Protein AF-A0A6H5J9Y7-F1 (afdb_monomer)

Sequence (313 aa):
MERVHGRHGRSPTNTGSGPFVTGRTAEGCGKRWAAEHEGEEPVPPMPYWKWEPSACRLEEVDEAKFCRVMKGRKGLLFAGDSLTGEMIDTLRAVLRATRVKHVKLKMDTYTACDGELTLSWYRNDYLDTRLDGFDTPRCEEPDISISQCMTYDATLSQYDTLLVNAGAHRQLGGVEAYGSMIKTAAESLTASMRRLHGDSAILVVRNTVPGHGESFDRMFTGPVNLDTALDLVEKGPPEFEWTTIRDKNTLLEEAFDATHGRTLLDAYSPTILRADSHASATDGLHYCLPGPIDHWVVLLYNILLEKVNSDNK

Foldseek 3Di:
DDAPPPQAWDFWDWPLDFPQDQPPQQVLQQVQQQVQQPPDVVRRRQTATDIAHPPDGFDADDLVVLLVLCAPFLEEEEEAAVLSVVLVSRLCSSQVWAWDDDPPDLKTWTAGNVRRYIYIYQQAQLLAADPPPPPDCQQVDVPRDPSNHDHCLVPLLRGLHYEYEYAQAAHVVGLVNSLVRLLVSLQVVLVSSCVRRNLSHAAEYEQAAYFFQQLLPGADSFFADPVNLLVRRVNHDVNRVRNCSVSSSVSNVVSNVVSDRYRYQYLHNNCSRGSRAASHSVGRRHGRVVHSSSVSSSSVSRSSVVSSVVVVD

Solvent-accessible surface area (backbone atoms only — not comparable to full-atom values): 17354 Å² total; per-residue (Å²): 131,84,78,88,60,64,82,49,55,49,81,60,46,76,65,67,61,60,94,47,76,27,87,82,29,35,65,56,33,52,52,52,50,51,62,78,39,66,90,48,89,76,62,76,76,71,72,29,62,47,78,44,54,67,89,54,85,81,63,76,85,47,52,71,59,51,41,62,63,49,58,92,46,60,21,41,36,36,39,10,32,72,69,51,50,53,41,48,52,47,44,32,49,58,44,69,34,45,77,54,89,60,94,86,52,98,50,54,37,30,33,22,62,96,65,66,36,40,39,36,39,34,40,8,34,69,41,63,68,76,82,68,75,95,77,63,82,80,64,66,49,98,85,48,56,75,68,41,65,43,72,54,74,93,51,45,80,58,30,36,28,39,37,37,30,51,50,73,56,61,49,84,74,41,67,65,43,46,40,57,48,40,36,52,25,28,50,50,51,51,50,48,41,42,73,66,39,46,90,66,37,42,39,35,39,38,49,45,50,55,37,29,42,64,41,38,86,52,73,44,88,50,70,50,54,67,69,60,31,51,54,27,23,68,53,28,66,72,83,38,47,42,74,48,27,66,60,46,36,50,41,47,53,52,29,36,56,76,61,54,78,62,42,81,43,70,43,25,70,69,45,46,24,42,56,30,38,46,36,41,64,89,36,42,69,51,57,19,31,48,39,66,55,55,54,50,47,34,50,51,50,48,51,50,53,53,53,52,57,56,76,75,109

Structure (mmCIF, N/CA/C/O backbone):
data_AF-A0A6H5J9Y7-F1
#
_entry.id   AF-A0A6H5J9Y7-F1
#
loop_
_atom_site.group_PDB
_atom_site.id
_atom_site.type_symbol
_atom_site.label_atom_id
_atom_site.label_alt_id
_atom_site.label_comp_id
_atom_site.label_asym_id
_atom_site.label_entity_id
_atom_site.label_seq_id
_atom_site.pdbx_PDB_ins_code
_atom_site.Cartn_x
_atom_site.Cartn_y
_atom_site.Cartn_z
_atom_site.occupancy
_atom_site.B_iso_or_equiv
_atom_site.auth_seq_id
_atom_site.auth_comp_id
_atom_site.auth_asym_id
_atom_site.auth_atom_id
_atom_site.pdbx_PDB_model_num
ATOM 1 N N . MET A 1 1 ? 0.261 -19.268 16.857 1.00 28.25 1 MET A N 1
ATOM 2 C CA . MET A 1 1 ? -0.061 -18.833 15.486 1.00 28.25 1 MET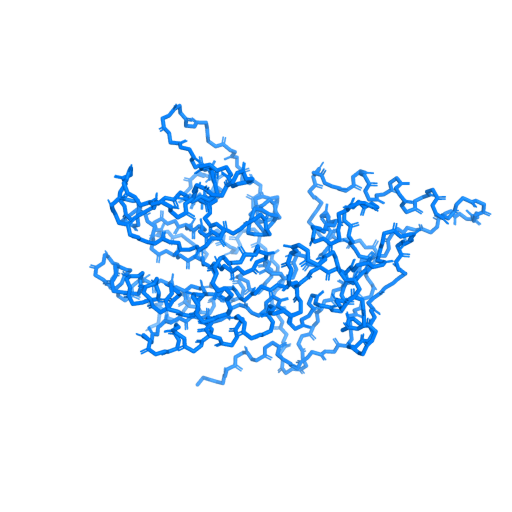 A CA 1
ATOM 3 C C . MET A 1 1 ? 1.247 -18.421 14.846 1.00 28.25 1 MET A C 1
ATOM 5 O O . MET A 1 1 ? 1.852 -17.452 15.291 1.00 28.25 1 MET A O 1
ATOM 9 N N . GLU A 1 2 ? 1.764 -19.261 13.952 1.00 24.62 2 GLU A N 1
ATOM 10 C CA . GLU A 1 2 ? 2.985 -18.976 13.199 1.00 24.62 2 GLU A CA 1
ATOM 11 C C . GLU A 1 2 ? 2.780 -17.718 12.359 1.00 24.62 2 GLU A C 1
ATOM 13 O O . GLU A 1 2 ? 1.726 -17.509 11.766 1.00 24.62 2 GLU A O 1
ATOM 18 N N . ARG A 1 3 ? 3.792 -16.853 12.370 1.00 30.30 3 ARG A N 1
ATOM 19 C CA . ARG A 1 3 ? 3.828 -15.613 11.603 1.00 30.30 3 ARG A CA 1
ATOM 20 C C . ARG A 1 3 ? 3.652 -15.977 10.127 1.00 30.30 3 ARG A C 1
ATOM 22 O O . ARG A 1 3 ? 4.440 -16.767 9.612 1.00 30.30 3 ARG A O 1
ATOM 29 N N . VAL A 1 4 ? 2.673 -15.393 9.435 1.00 34.88 4 VAL A N 1
ATOM 30 C CA . VAL A 1 4 ? 2.637 -15.424 7.966 1.00 34.88 4 VAL A CA 1
ATOM 31 C C . VAL A 1 4 ? 3.821 -14.581 7.482 1.00 34.88 4 VAL A C 1
ATOM 33 O O . VAL A 1 4 ? 3.738 -13.369 7.314 1.00 34.88 4 VAL A O 1
ATOM 36 N N . HIS A 1 5 ? 4.991 -15.205 7.389 1.00 37.56 5 HIS A N 1
ATOM 37 C CA . HIS A 1 5 ? 6.212 -14.585 6.902 1.00 37.56 5 HIS A CA 1
ATOM 38 C C . HIS A 1 5 ? 6.193 -14.579 5.373 1.00 37.56 5 HIS A C 1
ATOM 40 O O . HIS A 1 5 ? 6.572 -15.559 4.738 1.00 37.56 5 HIS A O 1
ATOM 46 N N . GLY A 1 6 ? 5.819 -13.438 4.785 1.00 37.97 6 GLY A N 1
ATOM 47 C CA . GLY A 1 6 ? 5.965 -13.154 3.349 1.00 37.97 6 GLY A CA 1
ATOM 48 C C . GLY A 1 6 ? 7.416 -13.148 2.838 1.00 37.97 6 GLY A C 1
ATOM 49 O O . GLY A 1 6 ? 7.650 -13.031 1.641 1.00 37.97 6 GLY A O 1
ATOM 50 N N . ARG A 1 7 ? 8.406 -13.342 3.721 1.00 46.59 7 ARG A N 1
ATOM 51 C CA . ARG A 1 7 ? 9.838 -13.335 3.377 1.00 46.59 7 ARG A CA 1
ATOM 52 C C . ARG A 1 7 ? 10.321 -14.606 2.666 1.00 46.59 7 ARG A C 1
ATOM 54 O O . ARG A 1 7 ? 11.400 -14.593 2.083 1.00 46.59 7 ARG A O 1
ATOM 61 N N . HIS A 1 8 ? 9.550 -15.695 2.693 1.00 48.44 8 HIS A N 1
ATOM 62 C CA . HIS A 1 8 ? 9.891 -16.947 2.008 1.00 48.44 8 HIS A CA 1
ATOM 63 C C . HIS A 1 8 ? 8.794 -17.319 0.999 1.00 48.44 8 HIS A C 1
ATOM 65 O O . HIS A 1 8 ? 7.782 -17.927 1.342 1.00 48.44 8 HIS A O 1
ATOM 71 N N . GLY A 1 9 ? 8.999 -16.938 -0.262 1.00 51.16 9 GLY A N 1
ATOM 72 C CA . GLY A 1 9 ? 8.136 -17.291 -1.392 1.00 51.16 9 GLY A CA 1
ATOM 73 C C . GLY A 1 9 ? 8.879 -18.109 -2.443 1.00 51.16 9 GLY A C 1
ATOM 74 O O . GLY A 1 9 ? 10.111 -18.145 -2.460 1.00 51.16 9 GLY A O 1
ATOM 75 N N . ARG A 1 10 ? 8.132 -18.787 -3.314 1.00 52.94 10 ARG A N 1
ATOM 76 C CA . ARG A 1 10 ? 8.687 -19.347 -4.555 1.00 52.94 10 ARG A CA 1
ATOM 77 C C . ARG A 1 10 ? 8.836 -18.230 -5.591 1.00 52.94 10 ARG A C 1
ATOM 79 O O . ARG A 1 10 ? 8.171 -17.199 -5.490 1.00 52.94 10 ARG A O 1
ATOM 86 N N . SER A 1 11 ? 9.699 -18.438 -6.587 1.00 50.72 11 SER A N 1
ATOM 87 C CA . SER A 1 11 ? 9.766 -17.555 -7.755 1.00 50.72 11 SER A CA 1
ATOM 88 C C . SER A 1 11 ? 8.368 -17.394 -8.365 1.00 50.72 11 SER A C 1
ATOM 90 O O . SER A 1 11 ? 7.629 -18.384 -8.407 1.00 50.72 11 SER A O 1
ATOM 92 N N . PRO A 1 12 ? 7.985 -16.187 -8.817 1.00 58.91 12 PRO A N 1
ATOM 93 C CA . PRO A 1 12 ? 6.653 -15.970 -9.361 1.00 58.91 12 PRO A CA 1
ATOM 94 C C . PRO A 1 12 ? 6.352 -16.906 -10.539 1.00 58.91 12 PRO A C 1
ATOM 96 O O . PRO A 1 12 ? 7.263 -17.302 -11.266 1.00 58.91 12 PRO A O 1
ATOM 99 N N . THR A 1 13 ? 5.081 -17.242 -10.757 1.00 56.12 13 THR A N 1
ATOM 100 C CA . THR A 1 13 ? 4.630 -18.072 -11.889 1.00 56.12 13 THR A CA 1
ATOM 101 C C . THR A 1 13 ? 3.896 -17.222 -12.926 1.00 56.12 13 THR A C 1
ATOM 103 O O . THR A 1 13 ? 3.038 -16.411 -12.573 1.00 56.12 13 THR A O 1
ATOM 106 N N . ASN A 1 14 ? 4.241 -17.377 -14.210 1.00 61.72 14 ASN A N 1
ATOM 107 C CA . ASN A 1 14 ? 3.551 -16.686 -15.300 1.00 61.72 14 ASN A CA 1
ATOM 108 C C . ASN A 1 14 ? 2.223 -17.396 -15.585 1.00 61.72 14 ASN A C 1
ATOM 110 O O . ASN A 1 14 ? 2.213 -18.587 -15.894 1.00 61.72 14 ASN A O 1
ATOM 114 N N . THR A 1 15 ? 1.112 -16.673 -15.474 1.00 59.03 15 THR A N 1
ATOM 115 C CA . THR A 1 15 ? -0.242 -17.225 -15.657 1.00 59.03 15 THR A CA 1
ATOM 116 C C . THR A 1 15 ? -0.971 -16.655 -16.879 1.00 59.03 15 THR A C 1
ATOM 118 O O . THR A 1 15 ? -2.104 -17.042 -17.142 1.00 59.03 15 THR A O 1
ATOM 121 N N . GLY A 1 16 ? -0.329 -15.780 -17.665 1.00 51.00 16 GLY A N 1
ATOM 122 C CA . GLY A 1 16 ? -0.827 -15.292 -18.962 1.00 51.00 16 GLY A CA 1
ATOM 123 C C . GLY A 1 16 ? -1.987 -14.284 -18.920 1.00 51.00 16 GLY A C 1
ATOM 124 O O . GLY A 1 16 ? -2.178 -13.555 -19.888 1.00 51.00 16 GLY A O 1
ATOM 125 N N . SER A 1 17 ? -2.737 -14.190 -17.817 1.00 56.62 17 SER A N 1
ATOM 126 C CA . SER A 1 17 ? -3.770 -13.165 -17.611 1.00 56.62 17 SER A CA 1
ATOM 127 C C . SER A 1 17 ? -3.957 -12.851 -16.126 1.00 56.62 17 SER A C 1
ATOM 129 O O . SER A 1 17 ? -4.202 -13.760 -15.333 1.00 56.62 17 SER A O 1
ATOM 131 N N . GLY A 1 18 ? -3.877 -11.570 -15.754 1.00 58.34 18 GLY A N 1
ATOM 132 C CA . GLY A 1 18 ? -4.165 -11.113 -14.394 1.00 58.34 18 GLY A CA 1
ATOM 133 C C . GLY A 1 18 ? -5.670 -11.128 -14.088 1.00 58.34 18 GLY A C 1
ATOM 134 O O . GLY A 1 18 ? -6.460 -10.739 -14.950 1.00 58.34 18 GLY A O 1
ATOM 135 N N . PRO A 1 19 ? -6.097 -11.561 -12.887 1.00 58.41 19 PRO A N 1
ATOM 136 C CA . PRO A 1 19 ? -7.516 -11.708 -12.551 1.00 58.41 19 PRO A CA 1
ATOM 137 C C . PRO A 1 19 ? -8.245 -10.367 -12.360 1.00 58.41 19 PRO A C 1
ATOM 139 O O . PRO A 1 19 ? -9.476 -10.337 -12.385 1.00 58.41 19 PRO A O 1
ATOM 142 N N . PHE A 1 20 ? -7.517 -9.257 -12.183 1.00 62.00 20 PHE A N 1
ATOM 143 C CA . PHE A 1 20 ? -8.082 -7.968 -11.776 1.00 62.00 20 PHE A CA 1
ATOM 144 C C . PHE A 1 20 ? -7.770 -6.867 -12.794 1.00 62.00 20 PHE A C 1
ATOM 146 O O . PHE A 1 20 ? -6.924 -6.002 -12.581 1.00 62.00 20 PHE A O 1
ATOM 153 N N . VAL A 1 21 ? -8.460 -6.883 -13.936 1.00 57.94 21 VAL A N 1
ATOM 154 C CA . VAL A 1 21 ? -8.282 -5.837 -14.953 1.00 57.94 21 VAL A CA 1
ATOM 155 C C . VAL A 1 21 ? -8.792 -4.500 -14.414 1.00 57.94 21 VAL A C 1
ATOM 157 O O . VAL A 1 21 ? -9.999 -4.272 -14.321 1.00 57.94 21 VAL A O 1
ATOM 160 N N . THR A 1 22 ? -7.876 -3.590 -14.081 1.00 57.09 22 THR A N 1
ATOM 161 C CA . THR A 1 22 ? -8.214 -2.188 -13.816 1.00 57.09 22 THR A CA 1
ATOM 162 C C . THR A 1 22 ? -7.978 -1.366 -15.086 1.00 57.09 22 THR A C 1
ATOM 164 O O . THR A 1 22 ? -6.975 -1.534 -15.770 1.00 57.09 22 THR A O 1
ATOM 167 N N . GLY A 1 23 ? -8.882 -0.445 -15.423 1.00 55.75 23 GLY A N 1
ATOM 168 C CA . GLY A 1 23 ? -8.745 0.376 -16.635 1.00 55.75 23 GLY A CA 1
ATOM 169 C C . GLY A 1 23 ? -7.717 1.514 -16.548 1.00 55.75 23 GLY A C 1
ATOM 170 O O . GLY A 1 23 ? -7.648 2.308 -17.478 1.00 55.75 23 GLY A O 1
ATOM 171 N N . ARG A 1 24 ? -6.968 1.667 -15.441 1.00 67.75 24 ARG A N 1
ATOM 172 C CA . ARG A 1 24 ? -6.132 2.863 -15.218 1.00 67.75 24 ARG A CA 1
ATOM 173 C C . ARG A 1 24 ? -4.813 2.817 -15.990 1.00 67.75 24 ARG A C 1
ATOM 175 O O . ARG A 1 24 ? -4.508 3.768 -16.698 1.00 67.75 24 ARG A O 1
ATOM 182 N N . THR A 1 25 ? -4.038 1.744 -15.833 1.00 76.19 25 THR A N 1
ATOM 183 C CA . THR A 1 25 ? -2.713 1.600 -16.467 1.00 76.19 25 THR A CA 1
ATOM 184 C C . THR A 1 25 ? -2.656 0.452 -17.476 1.00 76.19 25 THR A C 1
ATOM 186 O O . THR A 1 25 ? -1.755 0.445 -18.309 1.00 76.19 25 THR A O 1
ATOM 189 N N . ALA A 1 26 ? -3.642 -0.459 -17.491 1.00 79.00 26 ALA A N 1
ATOM 190 C CA . ALA A 1 26 ? -3.674 -1.625 -18.383 1.00 79.00 26 ALA A CA 1
ATOM 191 C C . ALA A 1 26 ? -3.468 -1.281 -19.868 1.00 79.00 26 ALA A C 1
ATOM 193 O O . ALA A 1 26 ? -2.660 -1.916 -20.540 1.00 79.00 26 ALA A O 1
ATOM 194 N N . GLU A 1 27 ? -4.170 -0.266 -20.384 1.00 81.38 27 GLU A N 1
ATOM 195 C CA . GLU A 1 27 ? -4.053 0.126 -21.794 1.00 81.38 27 GLU A CA 1
ATOM 196 C C . GLU A 1 27 ? -2.658 0.681 -22.114 1.00 81.38 27 GLU A C 1
ATOM 198 O O . GLU A 1 27 ? -2.070 0.323 -23.134 1.00 81.38 27 GLU A O 1
ATOM 203 N N . GLY A 1 28 ? -2.113 1.528 -21.236 1.00 86.12 28 GLY A N 1
ATOM 204 C CA . GLY A 1 28 ? -0.777 2.104 -21.398 1.00 86.12 28 GLY A CA 1
ATOM 205 C C . GLY A 1 28 ? 0.313 1.033 -21.377 1.00 86.12 28 GLY A C 1
ATOM 206 O O . GLY A 1 28 ? 1.152 0.993 -22.275 1.00 86.12 28 GLY A O 1
ATOM 207 N N . CYS A 1 29 ? 0.242 0.115 -20.413 1.00 88.38 29 CYS A N 1
ATOM 208 C CA . CYS A 1 29 ? 1.178 -0.999 -20.298 1.00 88.38 29 CYS A CA 1
ATOM 209 C C . CYS A 1 29 ? 1.094 -1.959 -21.486 1.00 88.38 29 CYS A C 1
ATOM 211 O O . CYS A 1 29 ? 2.122 -2.329 -22.043 1.00 88.38 29 CYS A O 1
ATOM 213 N N . GLY A 1 30 ? -0.118 -2.304 -21.934 1.00 86.81 30 GLY A N 1
ATOM 214 C CA . GLY A 1 30 ? -0.305 -3.149 -23.113 1.00 86.81 30 GLY A CA 1
ATOM 215 C C . GLY A 1 30 ? 0.257 -2.516 -24.389 1.00 86.81 30 GLY A C 1
ATOM 216 O O . GLY A 1 30 ? 0.897 -3.202 -25.181 1.00 86.81 30 GLY A O 1
ATOM 217 N N . LYS A 1 31 ? 0.078 -1.199 -24.572 1.00 87.69 31 LYS A N 1
ATOM 218 C CA . LYS A 1 31 ? 0.659 -0.461 -25.706 1.00 87.69 31 LYS A CA 1
ATOM 219 C C . LYS A 1 31 ? 2.183 -0.426 -25.656 1.00 87.69 31 LYS A C 1
ATOM 221 O O . LYS A 1 31 ? 2.808 -0.653 -26.687 1.00 87.69 31 LYS A O 1
ATOM 226 N N . ARG A 1 32 ? 2.769 -0.160 -24.482 1.00 87.94 32 ARG A N 1
ATOM 227 C CA . ARG A 1 32 ? 4.227 -0.190 -24.292 1.00 87.94 32 ARG A CA 1
ATOM 228 C C . ARG A 1 32 ? 4.784 -1.572 -24.631 1.00 87.94 32 ARG A C 1
ATOM 230 O O . ARG A 1 32 ? 5.673 -1.669 -25.467 1.00 87.94 32 ARG A O 1
ATOM 237 N N . TRP A 1 33 ? 4.199 -2.625 -24.062 1.00 89.31 33 TRP A N 1
ATOM 238 C CA . TRP A 1 33 ? 4.611 -4.003 -24.317 1.00 89.31 33 TRP A CA 1
ATOM 239 C C . TRP A 1 33 ? 4.557 -4.365 -25.806 1.00 89.31 33 TRP A C 1
ATOM 241 O O . TRP A 1 33 ? 5.517 -4.908 -26.346 1.00 89.31 33 TRP A O 1
ATOM 251 N N . ALA A 1 34 ? 3.452 -4.032 -26.482 1.00 88.75 34 ALA A N 1
ATOM 252 C CA . ALA A 1 34 ? 3.285 -4.313 -27.905 1.00 88.75 34 ALA A CA 1
ATOM 253 C C . ALA A 1 34 ? 4.300 -3.562 -28.781 1.00 88.75 34 ALA A C 1
ATOM 255 O O . ALA A 1 34 ? 4.788 -4.128 -29.752 1.00 88.75 34 ALA A O 1
ATOM 256 N N . ALA A 1 35 ? 4.633 -2.314 -28.432 1.00 89.56 35 ALA A N 1
ATOM 257 C CA . ALA A 1 35 ? 5.646 -1.537 -29.142 1.00 89.56 35 ALA A CA 1
ATOM 258 C C . ALA A 1 35 ? 7.054 -2.133 -28.977 1.00 89.56 35 ALA A C 1
ATOM 260 O O . ALA A 1 35 ? 7.827 -2.159 -29.928 1.00 89.56 35 ALA A O 1
ATOM 261 N N . GLU A 1 36 ? 7.384 -2.651 -27.793 1.00 88.69 36 GLU A N 1
ATOM 262 C CA . GLU A 1 36 ? 8.685 -3.281 -27.531 1.00 88.69 36 GLU A CA 1
ATOM 263 C C . GLU A 1 36 ? 8.867 -4.640 -28.239 1.00 88.69 36 GLU A C 1
ATOM 265 O O . GLU A 1 36 ? 10.001 -5.076 -28.420 1.00 88.69 36 GLU A O 1
ATOM 270 N N . HIS A 1 37 ? 7.776 -5.280 -28.676 1.00 88.12 37 HIS A N 1
ATOM 271 C CA . HIS A 1 37 ? 7.775 -6.562 -29.402 1.00 88.12 37 HIS A CA 1
ATOM 272 C C . HIS A 1 37 ? 7.296 -6.406 -30.858 1.00 88.12 37 HIS A C 1
ATOM 274 O O . HIS A 1 37 ? 6.806 -7.357 -31.477 1.00 88.12 37 HIS A O 1
ATOM 280 N N . GLU A 1 38 ? 7.402 -5.198 -31.421 1.00 89.31 38 GLU A N 1
ATOM 281 C CA . GLU A 1 38 ? 7.088 -4.954 -32.828 1.00 89.31 38 GLU A CA 1
ATOM 282 C C . GLU A 1 38 ? 7.989 -5.822 -33.728 1.00 89.31 38 GLU A C 1
ATOM 284 O O . GLU A 1 38 ? 9.216 -5.774 -33.648 1.00 89.31 38 GLU A O 1
ATOM 289 N N . GLY A 1 39 ? 7.372 -6.637 -34.590 1.00 88.25 39 GLY A N 1
ATOM 290 C CA . GLY A 1 39 ? 8.071 -7.579 -35.473 1.00 88.25 39 GLY A CA 1
ATOM 291 C C . GLY A 1 39 ? 8.039 -9.040 -35.014 1.00 88.25 39 GLY A C 1
ATOM 292 O O . GLY A 1 39 ? 8.446 -9.917 -35.777 1.00 88.25 39 GLY A O 1
ATOM 293 N N . GLU A 1 40 ? 7.515 -9.330 -33.822 1.00 87.38 40 GLU A N 1
ATOM 294 C CA . GLU A 1 40 ? 7.179 -10.695 -33.405 1.00 87.38 40 GLU A CA 1
ATOM 295 C C . GLU A 1 40 ? 5.763 -11.062 -33.884 1.00 87.38 40 GLU A C 1
ATOM 297 O O . GLU A 1 40 ? 4.798 -10.367 -33.568 1.00 87.38 40 GLU A O 1
ATOM 302 N N . GLU A 1 41 ? 5.611 -12.150 -34.653 1.00 86.56 41 GLU A N 1
ATOM 303 C CA . GLU A 1 41 ? 4.302 -12.624 -35.132 1.00 86.56 41 GLU A CA 1
ATOM 304 C C . GLU A 1 41 ? 3.966 -14.041 -34.613 1.00 86.56 41 GLU A C 1
ATOM 306 O O . GLU A 1 41 ? 4.612 -15.011 -35.023 1.00 86.56 41 GLU A O 1
ATOM 311 N N . PRO A 1 42 ? 2.931 -14.201 -33.753 1.00 83.31 42 PRO A N 1
ATOM 312 C CA . PRO A 1 42 ? 2.127 -13.137 -33.138 1.00 83.31 42 PRO A CA 1
ATOM 313 C C . PRO A 1 42 ? 2.896 -12.393 -32.031 1.00 83.31 42 PRO A C 1
ATOM 315 O O . PRO A 1 42 ? 3.727 -12.998 -31.355 1.00 83.31 42 PRO A O 1
ATOM 318 N N . VAL A 1 43 ? 2.550 -11.120 -31.790 1.00 81.19 43 VAL A N 1
ATOM 319 C CA . VAL A 1 43 ? 3.067 -10.357 -30.639 1.00 81.19 43 VAL A CA 1
ATOM 320 C C . VAL A 1 43 ? 2.705 -11.115 -29.357 1.00 81.19 43 VAL A C 1
ATOM 322 O O . VAL A 1 43 ? 1.519 -11.412 -29.151 1.00 81.19 43 VAL A O 1
ATOM 325 N N . PRO A 1 44 ? 3.676 -11.457 -28.491 1.00 84.19 44 PRO A N 1
ATOM 326 C CA . PRO A 1 44 ? 3.388 -12.193 -27.272 1.00 84.19 44 PRO A CA 1
ATOM 327 C C . PRO A 1 44 ? 2.516 -11.349 -26.332 1.00 84.19 44 PRO A C 1
ATOM 329 O O . PRO A 1 44 ? 2.698 -10.132 -26.248 1.00 84.19 44 PRO A O 1
ATOM 332 N N . PRO A 1 45 ? 1.574 -11.956 -25.589 1.00 81.94 45 PRO A N 1
ATOM 333 C CA . PRO A 1 45 ? 0.836 -11.228 -24.566 1.00 81.94 45 PRO A CA 1
ATOM 334 C C . PRO A 1 45 ? 1.784 -10.765 -23.455 1.00 81.94 45 PRO A C 1
ATOM 336 O O . PRO A 1 45 ? 2.734 -11.474 -23.111 1.00 81.94 45 PRO A O 1
ATOM 339 N N . MET A 1 46 ? 1.491 -9.605 -22.860 1.00 83.75 46 MET A N 1
ATOM 340 C CA . MET A 1 46 ? 2.235 -9.127 -21.696 1.00 83.75 46 MET A CA 1
ATOM 341 C C . MET A 1 46 ? 2.162 -10.177 -20.572 1.00 83.75 46 MET A C 1
ATOM 343 O O . MET A 1 46 ? 1.061 -10.613 -20.217 1.00 83.75 46 MET A O 1
ATOM 347 N N . PRO A 1 47 ? 3.304 -10.609 -20.011 1.00 84.44 47 PRO A N 1
ATOM 348 C CA . PRO A 1 47 ? 3.328 -11.642 -18.993 1.00 84.44 47 PRO A CA 1
ATOM 349 C C . PRO A 1 47 ? 2.728 -11.124 -17.685 1.00 84.44 47 PRO A C 1
ATOM 351 O O . PRO A 1 47 ? 2.905 -9.967 -17.306 1.00 84.44 47 PRO A O 1
ATOM 354 N N . TYR A 1 48 ? 2.054 -12.012 -16.958 1.00 86.56 48 TYR A N 1
ATOM 355 C CA . TYR A 1 48 ? 1.515 -11.711 -15.635 1.00 86.56 48 TYR A CA 1
ATOM 356 C C . TYR A 1 48 ? 2.012 -12.745 -14.630 1.00 86.56 48 TYR A C 1
ATOM 358 O O . TYR A 1 48 ? 1.715 -13.940 -14.732 1.00 86.56 48 TYR A O 1
ATOM 366 N N . TRP A 1 49 ? 2.775 -12.263 -13.650 1.00 86.69 49 TRP A N 1
ATOM 367 C CA . TRP A 1 49 ? 3.466 -13.088 -12.670 1.00 86.69 49 TRP A CA 1
ATOM 368 C C . TRP A 1 49 ? 2.797 -13.025 -11.298 1.00 86.69 49 TRP A C 1
ATOM 370 O O . TRP A 1 49 ? 2.658 -11.948 -10.710 1.00 86.69 49 TRP A O 1
ATOM 380 N N . LYS A 1 50 ? 2.438 -14.196 -10.767 1.00 84.81 50 LYS A N 1
ATOM 381 C CA . LYS A 1 50 ? 1.822 -14.368 -9.448 1.00 84.81 50 LYS A CA 1
ATOM 382 C C . LYS A 1 50 ? 2.864 -14.819 -8.429 1.00 84.81 50 LYS A C 1
ATOM 384 O O . LYS A 1 50 ? 3.589 -15.779 -8.675 1.00 84.81 50 LYS A O 1
ATOM 389 N N . TRP A 1 51 ? 2.927 -14.150 -7.280 1.00 85.50 51 TRP A N 1
ATOM 390 C CA . TRP A 1 51 ? 3.734 -14.608 -6.148 1.00 85.50 51 TRP A CA 1
ATOM 391 C C . TRP A 1 51 ? 2.987 -15.669 -5.334 1.00 85.50 51 TRP A C 1
ATOM 393 O O . TRP A 1 51 ? 1.785 -15.536 -5.092 1.00 85.50 51 TRP A O 1
ATOM 403 N N . GLU A 1 52 ? 3.709 -16.693 -4.873 1.00 82.81 52 GLU A N 1
ATOM 404 C CA . GLU A 1 52 ? 3.176 -17.737 -3.995 1.00 82.81 52 GLU A CA 1
ATOM 405 C C . GLU A 1 52 ? 4.102 -17.979 -2.787 1.00 82.81 52 GLU A C 1
ATOM 407 O O . GLU A 1 52 ? 5.312 -18.178 -2.971 1.00 82.81 52 GLU A O 1
ATOM 412 N N . PRO A 1 53 ? 3.563 -18.011 -1.550 1.00 85.62 53 PRO A N 1
ATOM 413 C CA . PRO A 1 53 ? 4.352 -18.347 -0.373 1.00 85.62 53 PRO A CA 1
ATOM 414 C C . PRO A 1 53 ? 4.819 -19.804 -0.425 1.00 85.62 53 PRO A C 1
ATOM 416 O O . PRO A 1 53 ? 4.137 -20.678 -0.959 1.00 85.62 53 PRO A O 1
ATOM 419 N N . SER A 1 54 ? 5.975 -20.098 0.170 1.00 83.50 54 SER A N 1
ATOM 420 C CA . SER A 1 54 ? 6.490 -21.474 0.215 1.00 83.50 54 SER A CA 1
ATOM 421 C C . SER A 1 54 ? 5.827 -22.337 1.295 1.00 83.50 54 SER A C 1
ATOM 423 O O . SER A 1 54 ? 5.755 -23.556 1.136 1.00 83.50 54 SER A O 1
ATOM 425 N N . ALA A 1 55 ? 5.355 -21.716 2.380 1.00 85.19 55 ALA A N 1
ATOM 426 C CA . ALA A 1 55 ? 4.868 -22.401 3.580 1.00 85.19 55 ALA A CA 1
ATOM 427 C C . ALA A 1 55 ? 3.344 -22.603 3.622 1.00 85.19 55 ALA A C 1
ATOM 429 O O . ALA A 1 55 ? 2.858 -23.452 4.366 1.00 85.19 55 ALA A O 1
ATOM 430 N N . CYS A 1 56 ? 2.575 -21.835 2.849 1.00 85.94 56 CYS A N 1
ATOM 431 C CA . CYS A 1 56 ? 1.119 -21.918 2.838 1.00 85.94 56 CYS A CA 1
ATOM 432 C C . CYS A 1 56 ? 0.547 -21.607 1.453 1.00 85.94 56 CYS A C 1
ATOM 434 O O . CYS A 1 56 ? 1.239 -21.100 0.573 1.00 85.94 56 CYS A O 1
ATOM 436 N N . ARG A 1 57 ? -0.739 -21.913 1.269 1.00 89.12 57 ARG A N 1
ATOM 437 C CA . ARG A 1 57 ? -1.500 -21.513 0.086 1.00 89.12 57 ARG A CA 1
ATOM 438 C C . ARG A 1 57 ? -2.399 -20.341 0.456 1.00 89.12 57 ARG A C 1
ATOM 440 O O . ARG A 1 57 ? -3.185 -20.461 1.391 1.00 89.12 57 ARG A O 1
ATOM 447 N N . LEU A 1 58 ? -2.284 -19.240 -0.282 1.00 90.69 58 LEU A N 1
ATOM 448 C CA . LEU A 1 58 ? -3.194 -18.105 -0.145 1.00 90.69 58 LEU A CA 1
ATOM 449 C C . LEU A 1 58 ? -4.508 -18.392 -0.870 1.00 90.69 58 LEU A C 1
ATOM 451 O O . LEU A 1 58 ? -4.508 -18.955 -1.968 1.00 90.69 58 LEU A O 1
ATOM 455 N N . GLU A 1 59 ? -5.611 -17.976 -0.258 1.00 91.44 59 GLU A N 1
ATOM 456 C CA . GLU A 1 59 ? -6.924 -17.961 -0.894 1.00 91.44 59 GLU A CA 1
ATOM 457 C C . GLU A 1 59 ? -6.945 -16.888 -1.983 1.00 91.44 59 GLU A C 1
ATOM 459 O O . GLU A 1 59 ? -6.464 -15.768 -1.777 1.00 91.44 59 GLU A O 1
ATOM 464 N N . GLU A 1 60 ? -7.505 -17.225 -3.142 1.00 88.06 60 GLU A N 1
ATOM 465 C CA . GLU A 1 60 ? -7.748 -16.245 -4.198 1.00 88.06 60 GLU A CA 1
ATOM 466 C C . GLU A 1 60 ? -8.901 -15.325 -3.805 1.00 88.06 60 GLU A C 1
ATOM 468 O O . GLU A 1 60 ? -9.820 -15.731 -3.089 1.00 88.06 60 GLU A O 1
ATOM 473 N N . VAL A 1 61 ? -8.840 -14.068 -4.246 1.00 88.44 61 VAL A N 1
ATOM 474 C CA . VAL A 1 61 ? -9.851 -13.089 -3.850 1.00 88.44 61 VAL A CA 1
ATOM 475 C C . VAL A 1 61 ? -11.172 -13.410 -4.537 1.00 88.44 61 VAL A C 1
ATOM 477 O O . VAL A 1 61 ? -11.278 -13.358 -5.759 1.00 88.44 61 VAL A O 1
ATOM 480 N N . ASP A 1 62 ? -12.180 -13.706 -3.723 1.00 91.00 62 ASP A N 1
ATOM 481 C CA . ASP A 1 62 ? -13.565 -13.905 -4.138 1.00 91.00 62 ASP A CA 1
ATOM 482 C C . ASP A 1 62 ? -14.420 -12.770 -3.567 1.00 91.00 62 ASP A C 1
ATOM 484 O O . ASP A 1 62 ? -14.498 -12.603 -2.346 1.00 91.00 62 ASP A O 1
ATOM 488 N N . GLU A 1 63 ? -15.056 -11.992 -4.446 1.00 91.88 63 GLU A N 1
ATOM 489 C CA . GLU A 1 63 ? -15.874 -10.823 -4.088 1.00 91.88 63 GLU A CA 1
ATOM 490 C C . GLU A 1 63 ? -16.960 -11.193 -3.066 1.00 91.88 63 GLU A C 1
ATOM 492 O O . GLU A 1 63 ? -17.078 -10.565 -2.014 1.00 91.88 63 GLU A O 1
ATOM 497 N N . ALA A 1 64 ? -17.711 -12.270 -3.317 1.00 93.62 64 ALA A N 1
ATOM 498 C CA . ALA A 1 64 ? -18.817 -12.673 -2.454 1.00 93.62 64 ALA A CA 1
ATOM 499 C C . ALA A 1 64 ? -18.334 -13.092 -1.055 1.00 93.62 64 ALA A C 1
ATOM 501 O O . ALA A 1 64 ? -18.967 -12.771 -0.047 1.00 93.62 64 ALA A O 1
ATOM 502 N N . LYS A 1 65 ? -17.210 -13.806 -0.963 1.00 94.56 65 LYS A N 1
ATOM 503 C CA . LYS A 1 65 ? -16.579 -14.199 0.301 1.00 94.56 65 LYS A CA 1
ATOM 504 C C . LYS A 1 65 ? -15.980 -12.989 1.009 1.00 94.56 65 LYS A C 1
ATOM 506 O O . LYS A 1 65 ? -16.155 -12.899 2.218 1.00 94.56 65 LYS A O 1
ATOM 511 N N . PHE A 1 66 ? -15.357 -12.051 0.292 1.00 94.75 66 PHE A N 1
ATOM 512 C CA . PHE A 1 66 ? -14.888 -10.780 0.856 1.00 94.75 66 PHE A CA 1
ATOM 513 C C . PHE A 1 66 ? -16.048 -10.020 1.505 1.00 94.75 66 PHE A C 1
ATOM 515 O O . PHE A 1 66 ? -15.962 -9.649 2.674 1.00 94.75 66 PHE A O 1
ATOM 522 N N . CYS A 1 67 ? -17.166 -9.870 0.793 1.00 95.50 67 CYS A N 1
ATOM 523 C CA . CYS A 1 67 ? -18.354 -9.197 1.308 1.00 95.50 67 CYS A CA 1
ATOM 524 C C . CYS A 1 67 ? -18.959 -9.901 2.524 1.00 95.50 67 CYS A C 1
ATOM 526 O O . CYS A 1 67 ? -19.316 -9.243 3.496 1.00 95.50 67 CYS A O 1
ATOM 528 N N . ARG A 1 68 ? -19.020 -11.241 2.525 1.00 95.00 68 ARG A N 1
ATOM 529 C CA . ARG A 1 68 ? -19.465 -12.002 3.705 1.00 95.00 68 ARG A CA 1
ATOM 530 C C . ARG A 1 68 ? -18.559 -11.782 4.914 1.00 95.00 68 ARG A C 1
ATOM 532 O O . ARG A 1 68 ? -19.067 -11.651 6.019 1.00 95.00 68 ARG A O 1
ATOM 539 N N . VAL A 1 69 ? -17.246 -11.759 4.703 1.00 93.75 69 VAL A N 1
ATOM 540 C CA . VAL A 1 69 ? -16.247 -11.580 5.768 1.00 93.75 69 VAL A CA 1
ATOM 541 C C . VAL A 1 69 ? -16.303 -10.169 6.333 1.00 93.75 69 VAL A C 1
ATOM 543 O O . VAL A 1 69 ? -16.227 -9.996 7.538 1.00 93.75 69 VAL A O 1
ATOM 546 N N . MET A 1 70 ? -16.500 -9.160 5.490 1.00 94.81 70 MET A N 1
ATOM 547 C CA . MET A 1 70 ? -16.587 -7.770 5.939 1.00 94.81 70 MET A CA 1
ATOM 548 C C . MET A 1 70 ? -17.978 -7.362 6.437 1.00 94.81 70 MET A C 1
ATOM 550 O O . MET A 1 70 ? -18.163 -6.222 6.862 1.00 94.81 70 MET A O 1
ATOM 554 N N . LYS A 1 71 ? -18.963 -8.264 6.409 1.00 94.25 71 LYS A N 1
ATOM 555 C CA . LYS A 1 71 ? -20.329 -7.954 6.826 1.00 94.25 71 LYS A CA 1
ATOM 556 C C . LYS A 1 71 ? -20.372 -7.501 8.288 1.00 94.25 71 LYS A C 1
ATOM 558 O O . LYS A 1 71 ? -19.880 -8.188 9.177 1.00 94.25 71 LYS A O 1
ATOM 563 N N . GLY A 1 72 ? -21.006 -6.354 8.534 1.00 93.25 72 GLY A N 1
ATOM 564 C CA . GLY A 1 72 ? -21.154 -5.770 9.873 1.00 93.25 72 GLY A CA 1
ATOM 565 C C . GLY A 1 72 ? -19.941 -4.976 10.372 1.00 93.25 72 GLY A C 1
ATOM 566 O O . GLY A 1 72 ? -20.029 -4.361 11.433 1.00 93.25 72 GLY A O 1
ATOM 567 N N . ARG A 1 73 ? -18.838 -4.943 9.614 1.00 94.81 73 ARG A N 1
ATOM 568 C CA . ARG A 1 73 ? -17.697 -4.052 9.867 1.00 94.81 73 ARG A CA 1
ATOM 569 C C . ARG A 1 73 ? -18.066 -2.619 9.493 1.00 94.81 73 ARG A C 1
ATOM 571 O O . ARG A 1 73 ? -18.816 -2.397 8.546 1.00 94.81 73 ARG A O 1
ATOM 578 N N . LYS A 1 74 ? -17.511 -1.634 10.198 1.00 95.62 74 LYS A N 1
ATOM 579 C CA . LYS A 1 74 ? -17.783 -0.210 9.926 1.00 95.62 74 LYS A CA 1
ATOM 580 C C . LYS A 1 74 ? -17.195 0.261 8.592 1.00 95.62 74 LYS A C 1
ATOM 582 O O . LYS A 1 74 ? -17.776 1.118 7.934 1.00 95.62 74 LYS A O 1
ATOM 587 N N . GLY A 1 75 ? -16.056 -0.300 8.191 1.00 95.31 75 GLY A N 1
ATOM 588 C CA . GLY A 1 75 ? -15.420 0.000 6.912 1.00 95.31 75 GLY A CA 1
ATOM 589 C C . GLY A 1 75 ? -13.902 -0.139 6.949 1.00 95.31 75 GLY A C 1
ATOM 590 O O . GLY A 1 75 ? -13.307 -0.400 7.996 1.00 95.31 75 GLY A O 1
ATOM 591 N N . LEU A 1 76 ? -13.284 0.078 5.788 1.00 96.94 76 LEU A N 1
ATOM 592 C CA . LEU A 1 76 ? -11.843 -0.014 5.580 1.00 96.94 76 LEU A CA 1
ATOM 593 C C . LEU A 1 76 ? -11.254 1.356 5.216 1.00 96.94 76 LEU A C 1
ATOM 595 O O . LEU A 1 76 ? -11.549 1.898 4.149 1.00 96.94 76 LEU A O 1
ATOM 599 N N . LEU A 1 77 ? -10.418 1.908 6.094 1.00 96.12 77 LEU A N 1
ATOM 600 C CA . LEU A 1 77 ? -9.681 3.144 5.844 1.00 96.12 77 LEU A CA 1
ATOM 601 C C . LEU A 1 77 ? -8.253 2.830 5.416 1.00 96.12 77 LEU A C 1
ATOM 603 O O . LEU A 1 77 ? -7.562 2.044 6.058 1.00 96.12 77 LEU A O 1
ATOM 607 N N . PHE A 1 78 ? -7.796 3.508 4.377 1.00 96.38 78 PHE A N 1
ATOM 608 C CA . PHE A 1 78 ? -6.418 3.504 3.928 1.00 96.38 78 PHE A CA 1
ATOM 609 C C . PHE A 1 78 ? -5.819 4.888 4.156 1.00 96.38 78 PHE A C 1
ATOM 611 O O . PHE A 1 78 ? -6.405 5.895 3.749 1.00 96.38 78 PHE A O 1
ATOM 618 N N . ALA A 1 79 ? -4.638 4.942 4.759 1.00 93.50 79 ALA A N 1
ATOM 619 C CA . ALA A 1 79 ? -3.862 6.167 4.886 1.00 93.50 79 ALA A CA 1
ATOM 620 C C . ALA A 1 79 ? -2.419 5.913 4.457 1.00 93.50 79 ALA A C 1
ATOM 622 O O . ALA A 1 79 ? -1.708 5.125 5.078 1.00 93.50 79 ALA A O 1
ATOM 623 N N . GLY A 1 80 ? -1.992 6.559 3.379 1.00 93.25 80 GLY A N 1
ATOM 624 C CA . GLY A 1 80 ? -0.668 6.304 2.830 1.00 93.25 80 GLY A CA 1
ATOM 625 C C . GLY A 1 80 ? -0.405 7.022 1.519 1.00 93.25 80 GLY A C 1
ATOM 626 O O . GLY A 1 80 ? -1.180 7.886 1.102 1.00 93.25 80 GLY A O 1
ATOM 627 N N . ASP A 1 81 ? 0.689 6.625 0.882 1.00 92.62 81 ASP A N 1
ATOM 628 C CA . ASP A 1 81 ? 1.232 7.217 -0.337 1.00 92.62 81 ASP A CA 1
ATOM 629 C C . ASP A 1 81 ? 0.470 6.841 -1.620 1.00 92.62 81 ASP A C 1
ATOM 631 O O . ASP A 1 81 ? -0.581 6.191 -1.606 1.00 92.62 81 ASP A O 1
ATOM 635 N N . SER A 1 82 ? 0.997 7.266 -2.768 1.00 93.38 82 SER A N 1
ATOM 636 C CA . SER A 1 82 ? 0.419 6.975 -4.082 1.00 93.38 82 SER A CA 1
ATOM 637 C C . SER A 1 82 ? 0.350 5.477 -4.412 1.00 93.38 82 SER A C 1
ATOM 639 O O . SER A 1 82 ? -0.589 5.065 -5.095 1.00 93.38 82 SER A O 1
ATOM 641 N N . LEU A 1 83 ? 1.249 4.647 -3.867 1.00 96.12 83 LEU A N 1
ATOM 642 C CA . LEU A 1 83 ? 1.183 3.185 -4.005 1.00 96.12 83 LEU A CA 1
ATOM 643 C C . LEU A 1 83 ? -0.008 2.604 -3.229 1.00 96.12 83 LEU A C 1
ATOM 645 O O . LEU A 1 83 ? -0.634 1.635 -3.661 1.00 96.12 83 LEU A O 1
ATOM 649 N N . THR A 1 84 ? -0.380 3.214 -2.100 1.00 96.12 84 THR A N 1
ATOM 650 C CA . THR A 1 84 ? -1.650 2.899 -1.424 1.00 96.12 84 THR A CA 1
ATOM 651 C C . THR A 1 84 ? -2.851 3.275 -2.298 1.00 96.12 84 THR A C 1
ATOM 653 O O . THR A 1 84 ? -3.832 2.533 -2.340 1.00 96.12 84 THR A O 1
ATOM 656 N N . GLY A 1 85 ? -2.755 4.361 -3.069 1.00 93.25 85 GLY A N 1
ATOM 657 C CA . GLY A 1 85 ? -3.731 4.695 -4.109 1.00 93.25 85 GLY A CA 1
ATOM 658 C C . GLY A 1 85 ? -3.913 3.566 -5.132 1.00 93.25 85 GLY A C 1
ATOM 659 O O . GLY A 1 85 ? -5.035 3.104 -5.338 1.00 93.25 85 GLY A O 1
ATOM 660 N N . GLU A 1 86 ? -2.820 3.052 -5.706 1.00 93.88 86 GLU A N 1
ATOM 661 C CA . GLU A 1 86 ? -2.866 1.921 -6.650 1.00 93.88 86 GLU A CA 1
ATOM 662 C C . GLU A 1 86 ? -3.441 0.638 -6.025 1.00 93.88 86 GLU A C 1
ATOM 664 O O . GLU A 1 86 ? -4.217 -0.086 -6.661 1.00 93.88 86 GLU A O 1
ATOM 669 N N . MET A 1 87 ? -3.122 0.370 -4.756 1.00 95.06 87 MET A N 1
ATOM 670 C CA . MET A 1 87 ? -3.692 -0.755 -4.011 1.00 95.06 87 MET A CA 1
ATOM 671 C C . MET A 1 87 ? -5.220 -0.661 -3.919 1.00 95.06 87 MET A C 1
ATOM 673 O O . MET A 1 87 ? -5.921 -1.660 -4.099 1.00 95.06 87 MET A O 1
ATOM 677 N N . ILE A 1 88 ? -5.755 0.536 -3.683 1.00 93.81 88 ILE A N 1
ATOM 678 C CA . ILE A 1 88 ? -7.201 0.771 -3.587 1.00 93.81 88 ILE A CA 1
ATOM 679 C C . ILE A 1 88 ? -7.863 0.703 -4.956 1.00 93.81 88 ILE A C 1
ATOM 681 O O . ILE A 1 88 ? -8.967 0.172 -5.066 1.00 93.81 88 ILE A O 1
ATOM 685 N N . ASP A 1 89 ? -7.205 1.188 -6.008 1.00 91.75 89 ASP A N 1
ATOM 686 C CA . ASP A 1 89 ? -7.698 1.039 -7.378 1.00 91.75 89 ASP A CA 1
ATOM 687 C C . ASP A 1 89 ? -7.814 -0.421 -7.807 1.00 91.75 89 ASP A C 1
ATOM 689 O O . ASP A 1 89 ? -8.768 -0.791 -8.498 1.00 91.75 89 ASP A O 1
ATOM 693 N N . THR A 1 90 ? -6.877 -1.247 -7.354 1.00 92.44 90 THR A N 1
ATOM 694 C CA . THR A 1 90 ? -6.916 -2.693 -7.554 1.00 92.44 90 THR A CA 1
ATOM 695 C C . THR A 1 90 ? -8.065 -3.301 -6.756 1.00 92.44 90 THR A C 1
ATOM 697 O O . THR A 1 90 ? -8.936 -3.957 -7.326 1.00 92.44 90 THR A O 1
ATOM 700 N N . LEU A 1 91 ? -8.154 -3.008 -5.453 1.00 93.75 91 LEU A N 1
ATOM 701 C CA . LEU A 1 91 ? -9.203 -3.546 -4.583 1.00 93.75 91 LEU A CA 1
ATOM 702 C C . LEU A 1 91 ? -10.615 -3.157 -5.046 1.00 93.75 91 LEU A C 1
ATOM 704 O O . LEU A 1 91 ? -11.508 -4.002 -5.068 1.00 93.75 91 LEU A O 1
ATO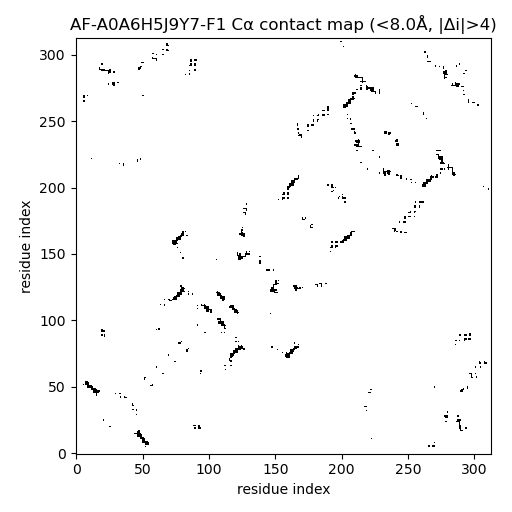M 708 N N . ARG A 1 92 ? -10.839 -1.901 -5.450 1.00 91.06 92 ARG A N 1
ATOM 709 C CA . ARG A 1 92 ? -12.156 -1.460 -5.937 1.00 91.06 92 ARG A CA 1
ATOM 710 C C . ARG A 1 92 ? -12.547 -2.160 -7.237 1.00 91.06 92 ARG A C 1
ATOM 712 O O . ARG A 1 92 ? -13.734 -2.366 -7.453 1.00 91.06 92 ARG A O 1
ATOM 719 N N . ALA A 1 93 ? -11.587 -2.517 -8.094 1.00 89.38 93 ALA A N 1
ATOM 720 C CA . ALA A 1 93 ? -11.870 -3.283 -9.303 1.00 89.38 93 ALA A CA 1
ATOM 721 C C . ALA A 1 93 ? -12.290 -4.714 -8.946 1.00 89.38 93 ALA A C 1
ATOM 723 O O . ALA A 1 93 ? -13.289 -5.199 -9.474 1.00 89.38 93 ALA A O 1
ATOM 724 N N . VAL A 1 94 ? -11.594 -5.342 -7.988 1.00 89.38 94 VAL A N 1
ATOM 725 C CA . VAL A 1 94 ? -11.942 -6.677 -7.471 1.00 89.38 94 VAL A CA 1
ATOM 726 C C . VAL A 1 94 ? -13.342 -6.700 -6.859 1.00 89.38 94 VAL A C 1
ATOM 728 O O . VAL A 1 94 ? -14.114 -7.618 -7.108 1.00 89.38 94 VAL A O 1
ATOM 731 N N . LEU A 1 95 ? -13.678 -5.676 -6.074 1.00 92.12 95 LEU A N 1
ATOM 732 C CA . LEU A 1 95 ? -14.948 -5.580 -5.350 1.00 92.12 95 LEU A CA 1
ATOM 733 C C . LEU A 1 95 ? -16.059 -4.864 -6.123 1.00 92.12 95 LEU A C 1
ATOM 735 O O . LEU A 1 95 ? -17.096 -4.554 -5.538 1.00 92.12 95 LEU A O 1
ATOM 739 N N . ARG A 1 96 ? -15.813 -4.515 -7.393 1.00 91.31 96 ARG A N 1
ATOM 740 C CA . ARG A 1 96 ? -16.735 -3.740 -8.242 1.00 91.31 96 ARG A CA 1
ATOM 741 C C . ARG A 1 96 ? -17.285 -2.493 -7.538 1.00 91.31 96 ARG A C 1
ATOM 743 O O . ARG A 1 96 ? -18.443 -2.115 -7.707 1.00 91.31 96 ARG A O 1
ATOM 750 N N . ALA A 1 97 ? -16.444 -1.851 -6.731 1.00 93.19 97 ALA A N 1
ATOM 751 C CA . ALA A 1 97 ? -16.862 -0.776 -5.851 1.00 93.19 97 ALA A CA 1
ATOM 752 C C . ALA A 1 97 ? -17.139 0.510 -6.640 1.00 93.19 97 ALA A C 1
ATOM 754 O O . ALA A 1 97 ? -16.410 0.886 -7.564 1.00 93.19 97 ALA A O 1
ATOM 755 N N . THR A 1 98 ? -18.173 1.236 -6.233 1.00 93.38 98 THR A N 1
ATOM 756 C CA . THR A 1 98 ? -18.595 2.483 -6.872 1.00 93.38 98 THR A CA 1
ATOM 757 C C . THR A 1 98 ? -18.072 3.687 -6.107 1.00 93.38 98 THR A C 1
ATOM 759 O O . THR A 1 98 ? -18.221 3.764 -4.889 1.00 93.38 98 THR A O 1
ATOM 762 N N . ARG A 1 99 ? -17.483 4.661 -6.810 1.00 91.56 99 ARG A N 1
ATOM 763 C CA . ARG A 1 99 ? -16.984 5.897 -6.188 1.00 91.56 99 ARG A CA 1
ATOM 764 C C . ARG A 1 99 ? -18.136 6.758 -5.677 1.00 91.56 99 ARG A C 1
ATOM 766 O O . ARG A 1 99 ? -19.058 7.077 -6.427 1.00 91.56 99 ARG A O 1
ATOM 773 N N . VAL A 1 100 ? -18.019 7.216 -4.438 1.00 89.62 100 VAL A N 1
ATOM 774 C CA . VAL A 1 100 ? -18.918 8.191 -3.823 1.00 89.62 100 VAL A CA 1
ATOM 775 C C . VAL A 1 100 ? -18.330 9.586 -4.017 1.00 89.62 100 VAL A C 1
ATOM 777 O O . VAL A 1 100 ? -17.176 9.850 -3.684 1.00 89.62 100 VAL A O 1
ATOM 780 N N . LYS A 1 101 ? -19.115 10.509 -4.580 1.00 77.94 101 LYS A N 1
ATOM 781 C CA . LYS A 1 101 ? -18.691 11.907 -4.732 1.00 77.94 101 LYS A CA 1
ATOM 782 C C . LYS A 1 101 ? -18.928 12.663 -3.427 1.00 77.94 101 LYS A C 1
ATOM 784 O O . LYS A 1 101 ? -20.071 12.965 -3.090 1.00 77.94 101 LYS A O 1
ATOM 789 N N . HIS A 1 102 ? -17.857 13.033 -2.733 1.00 68.31 102 HIS A N 1
ATOM 790 C CA . HIS A 1 102 ? -17.932 13.950 -1.598 1.00 68.31 102 HIS A CA 1
ATOM 791 C C . HIS A 1 102 ? -17.571 15.373 -2.029 1.00 68.31 102 HIS A C 1
ATOM 793 O O . HIS A 1 102 ? -16.509 15.615 -2.586 1.00 68.31 102 HIS A O 1
ATOM 799 N N . VAL A 1 103 ? -18.452 16.337 -1.747 1.00 57.38 103 VAL A N 1
ATOM 800 C CA . VAL A 1 103 ? -18.232 17.756 -2.099 1.00 57.38 103 VAL A CA 1
ATOM 801 C C . VAL A 1 103 ? -17.302 18.460 -1.097 1.00 57.38 103 VAL A C 1
ATOM 803 O O . VAL A 1 103 ? -16.706 19.480 -1.419 1.00 57.38 103 VAL A O 1
ATOM 806 N N . LYS A 1 104 ? -17.178 17.932 0.131 1.00 56.84 104 LYS A N 1
ATOM 807 C CA . LYS A 1 104 ? -16.506 18.611 1.259 1.00 56.84 104 LYS A CA 1
ATOM 808 C C . LYS A 1 104 ? -15.271 17.897 1.812 1.00 56.84 104 LYS A C 1
ATOM 810 O O . LYS A 1 104 ? -14.513 18.512 2.552 1.00 56.84 104 LYS A O 1
ATOM 815 N N . LEU A 1 105 ? -15.078 16.619 1.496 1.00 60.44 105 LEU A N 1
ATOM 816 C CA . LEU A 1 105 ? -13.979 15.812 2.028 1.00 60.44 105 LEU A CA 1
ATOM 817 C C . LEU A 1 105 ? -12.970 15.596 0.904 1.00 60.44 105 LEU A C 1
ATOM 819 O O . LEU A 1 105 ? -13.352 15.162 -0.176 1.00 60.44 105 LEU A O 1
ATOM 823 N N . LYS A 1 106 ? -11.692 15.895 1.156 1.00 72.88 106 LYS A N 1
ATOM 824 C CA . LYS A 1 106 ? -10.594 15.655 0.202 1.00 72.88 106 LYS A CA 1
ATOM 825 C C . LYS A 1 106 ? -10.166 14.168 0.159 1.00 72.88 106 LYS A C 1
ATOM 827 O O . LYS A 1 106 ? -9.034 13.879 -0.191 1.00 72.88 106 LYS A O 1
ATOM 832 N N . MET A 1 107 ? -11.026 13.240 0.582 1.00 83.00 107 MET A N 1
ATOM 833 C CA . MET A 1 107 ? -10.737 11.802 0.591 1.00 83.00 107 MET A CA 1
ATOM 834 C C . MET A 1 107 ? -11.443 11.126 -0.582 1.00 83.00 107 MET A C 1
ATOM 836 O O . MET A 1 107 ? -12.527 11.560 -0.988 1.00 83.00 107 MET A O 1
ATOM 840 N N . ASP A 1 108 ? -10.869 10.032 -1.068 1.00 89.00 108 ASP A N 1
ATOM 841 C CA . ASP A 1 108 ? -11.542 9.171 -2.032 1.00 89.00 108 ASP A CA 1
ATOM 842 C C . ASP A 1 108 ? -12.326 8.082 -1.314 1.00 89.00 108 ASP A C 1
ATOM 844 O O . ASP A 1 108 ? -11.740 7.268 -0.610 1.00 89.00 108 ASP A O 1
ATOM 848 N N . THR A 1 109 ? -13.640 8.045 -1.533 1.00 92.94 109 THR A N 1
ATOM 849 C CA . THR A 1 109 ? -14.540 7.069 -0.911 1.00 92.94 109 THR A CA 1
ATOM 850 C C . THR A 1 109 ? -15.221 6.213 -1.967 1.00 92.94 109 THR A C 1
ATOM 852 O O . THR A 1 109 ? -15.635 6.703 -3.024 1.00 92.94 109 THR A O 1
ATOM 855 N N . TYR A 1 110 ? -15.385 4.935 -1.657 1.00 94.94 110 TYR A N 1
ATOM 856 C CA . TYR A 1 110 ? -16.031 3.933 -2.488 1.00 94.94 110 TYR A CA 1
ATOM 857 C C . TYR A 1 110 ? -16.962 3.068 -1.643 1.00 94.94 110 TYR A C 1
ATOM 859 O O . TYR A 1 110 ? -16.709 2.836 -0.462 1.00 94.94 110 TYR A O 1
ATOM 867 N N . THR A 1 111 ? -18.016 2.554 -2.266 1.00 96.31 111 THR A N 1
ATOM 868 C CA . THR A 1 111 ? -18.925 1.578 -1.658 1.00 96.31 111 THR A CA 1
ATOM 869 C C . THR A 1 111 ? -18.901 0.277 -2.444 1.00 96.31 111 THR A C 1
ATOM 871 O O . THR A 1 111 ? -18.996 0.296 -3.670 1.00 96.31 111 THR A O 1
ATOM 874 N N . ALA A 1 112 ? -18.786 -0.843 -1.741 1.00 95.25 112 ALA A N 1
ATOM 875 C CA . ALA A 1 112 ? -18.830 -2.200 -2.279 1.00 95.25 112 ALA A CA 1
ATOM 876 C C . ALA A 1 112 ? -19.900 -3.025 -1.548 1.00 95.25 112 ALA A C 1
ATOM 878 O O . ALA A 1 112 ? -20.516 -2.533 -0.599 1.00 95.25 112 ALA A O 1
ATOM 879 N N . CYS A 1 113 ? -20.093 -4.281 -1.962 1.00 95.69 113 CYS A N 1
ATOM 880 C CA . CYS A 1 113 ? -20.971 -5.232 -1.270 1.00 95.69 113 CYS A CA 1
ATOM 881 C C . CYS A 1 113 ? -22.401 -4.696 -1.110 1.00 95.69 113 CYS A C 1
ATOM 883 O O . CYS A 1 113 ? -22.900 -4.570 0.004 1.00 95.69 113 CYS A O 1
ATOM 885 N N . ASP A 1 114 ? -23.010 -4.279 -2.223 1.00 93.75 114 ASP A N 1
ATOM 886 C CA . ASP A 1 114 ? -24.348 -3.671 -2.258 1.00 93.75 114 ASP A CA 1
ATOM 887 C C . ASP A 1 114 ? -24.510 -2.433 -1.352 1.00 93.75 114 ASP A C 1
ATOM 889 O O . ASP A 1 114 ? -25.604 -2.095 -0.906 1.00 93.75 114 ASP A O 1
ATOM 893 N N . GLY A 1 115 ? -23.407 -1.721 -1.098 1.00 93.94 115 GLY A N 1
ATOM 894 C CA . GLY A 1 115 ? -23.379 -0.522 -0.263 1.00 93.94 115 GLY A CA 1
ATOM 895 C C . GLY A 1 115 ? -23.117 -0.786 1.219 1.00 93.94 115 GLY A C 1
ATOM 896 O O . GLY A 1 115 ? -23.018 0.174 1.980 1.00 93.94 115 GLY A O 1
ATOM 897 N N . GLU A 1 116 ? -22.970 -2.046 1.638 1.00 94.69 116 GLU A N 1
ATOM 898 C CA . GLU A 1 116 ? -22.699 -2.399 3.038 1.00 94.69 116 GLU A CA 1
ATOM 899 C C . GLU A 1 116 ? -21.245 -2.130 3.453 1.00 94.69 116 GLU A C 1
ATOM 901 O O . GLU A 1 116 ? -20.975 -1.919 4.634 1.00 94.69 116 GLU A O 1
ATOM 906 N N . LEU A 1 117 ? -20.302 -2.112 2.505 1.00 96.00 117 LEU A N 1
ATOM 907 C CA . LEU A 1 117 ? -18.885 -1.886 2.784 1.00 96.00 117 LEU A CA 1
ATOM 908 C C . LEU A 1 117 ? -18.430 -0.526 2.255 1.00 96.00 117 LEU A C 1
ATOM 910 O O . LEU A 1 117 ? -18.484 -0.275 1.052 1.00 96.00 117 LEU A O 1
ATOM 914 N N . THR A 1 118 ? -17.898 0.314 3.143 1.00 95.75 118 THR A N 1
ATOM 915 C CA . THR A 1 118 ? -17.238 1.574 2.768 1.00 95.75 118 THR A CA 1
ATOM 916 C C . THR A 1 118 ? -15.720 1.400 2.752 1.00 95.75 118 THR A C 1
ATOM 918 O O . THR A 1 118 ? -15.137 0.903 3.718 1.00 95.75 118 THR A O 1
ATOM 921 N N . LEU A 1 119 ? -15.086 1.833 1.662 1.00 95.75 119 LEU A N 1
ATOM 922 C CA . LEU A 1 119 ? -13.636 1.917 1.494 1.00 95.75 119 LEU A CA 1
ATOM 923 C C . LEU A 1 119 ? -13.256 3.385 1.322 1.00 95.75 119 LEU A C 1
ATOM 925 O O . LEU A 1 119 ? -13.834 4.052 0.464 1.00 95.75 119 LEU A O 1
ATOM 929 N N . SER A 1 120 ? -12.268 3.870 2.066 1.00 94.12 120 SER A N 1
ATOM 930 C CA . SER A 1 120 ? -11.843 5.269 1.967 1.00 94.12 120 SER A CA 1
ATOM 931 C C . SER A 1 120 ? -10.335 5.419 1.965 1.00 94.12 120 SER A C 1
ATOM 933 O O . SER A 1 120 ? -9.638 4.668 2.639 1.00 94.12 120 SER A O 1
ATOM 935 N N . TRP A 1 121 ? -9.834 6.414 1.241 1.00 92.94 121 TRP A N 1
ATOM 936 C CA . TRP A 1 121 ? -8.414 6.718 1.131 1.00 92.94 121 TRP A CA 1
ATOM 937 C C . TRP A 1 121 ? -8.108 8.163 1.493 1.00 92.94 121 TRP A C 1
ATOM 939 O O . TRP A 1 121 ? -8.655 9.098 0.901 1.00 92.94 121 TRP A O 1
ATOM 949 N N . TYR A 1 122 ? -7.159 8.321 2.405 1.00 89.00 122 TYR A N 1
ATOM 950 C CA . TYR A 1 122 ? -6.435 9.557 2.631 1.00 89.00 122 TYR A CA 1
ATOM 951 C C . TYR A 1 122 ? -5.039 9.448 2.035 1.00 89.00 122 TYR A C 1
ATOM 953 O O . TYR A 1 122 ? -4.250 8.592 2.445 1.00 89.00 122 TYR A O 1
ATOM 961 N N . ARG A 1 123 ? -4.713 10.358 1.114 1.00 87.75 123 ARG A N 1
ATOM 962 C CA . ARG A 1 123 ? -3.333 10.520 0.678 1.00 87.75 123 ARG A CA 1
ATOM 963 C C . ARG A 1 123 ? -2.539 11.204 1.796 1.00 87.75 123 ARG A C 1
ATOM 965 O O . ARG A 1 123 ? -2.750 12.375 2.122 1.00 87.75 123 ARG A O 1
ATOM 972 N N . ASN A 1 124 ? -1.692 10.413 2.438 1.00 87.69 124 ASN A N 1
ATOM 973 C CA . ASN A 1 124 ? -0.843 10.810 3.550 1.00 87.69 124 ASN A CA 1
ATOM 974 C C . ASN A 1 124 ? 0.507 10.105 3.388 1.00 87.69 124 ASN A C 1
ATOM 976 O O . ASN A 1 124 ? 0.754 9.059 3.982 1.00 87.69 124 ASN A O 1
ATOM 980 N N . ASP A 1 125 ? 1.354 10.678 2.538 1.00 87.25 125 ASP A N 1
ATOM 981 C CA . ASP A 1 125 ? 2.618 10.102 2.069 1.00 87.25 125 ASP A CA 1
ATOM 982 C C . ASP A 1 125 ? 3.628 9.897 3.228 1.00 87.25 125 ASP A C 1
ATOM 984 O O . ASP A 1 125 ? 4.533 9.061 3.144 1.00 87.25 125 ASP A O 1
ATOM 988 N N . TYR A 1 126 ? 3.429 10.629 4.331 1.00 85.50 126 TYR A N 1
ATOM 989 C CA . TYR A 1 126 ? 4.295 10.680 5.515 1.00 85.50 126 TYR A CA 1
ATOM 990 C C . TYR A 1 126 ? 3.683 10.027 6.760 1.00 85.50 126 TYR A C 1
ATOM 992 O O . TYR A 1 126 ? 4.349 9.893 7.781 1.00 85.50 126 TYR A O 1
ATOM 1000 N N . LEU A 1 127 ? 2.419 9.610 6.693 1.00 86.94 127 LEU A N 1
ATOM 1001 C CA . LEU A 1 127 ? 1.647 9.126 7.835 1.00 86.94 127 LEU A CA 1
ATOM 1002 C C . LEU A 1 127 ? 1.666 10.086 9.043 1.00 86.94 127 LEU A C 1
ATOM 1004 O O . LEU A 1 127 ? 1.693 9.651 10.192 1.00 86.94 127 LEU A O 1
ATOM 1008 N N . ASP A 1 128 ? 1.641 11.399 8.801 1.00 79.06 128 ASP A N 1
ATOM 1009 C CA . ASP A 1 128 ? 1.588 12.387 9.883 1.00 79.06 128 ASP A CA 1
ATOM 1010 C C . ASP A 1 128 ? 0.195 12.382 10.532 1.00 79.06 128 ASP A C 1
ATOM 1012 O O . ASP A 1 128 ? -0.833 12.453 9.849 1.00 79.06 128 ASP A O 1
ATOM 1016 N N . THR A 1 129 ? 0.168 12.272 11.858 1.00 78.19 129 THR A N 1
ATOM 1017 C CA . THR A 1 129 ? -1.046 12.148 12.677 1.00 78.19 129 THR A CA 1
ATOM 1018 C C . THR A 1 129 ? -1.303 13.370 13.549 1.00 78.19 129 THR A C 1
ATOM 1020 O O . THR A 1 129 ? -2.293 13.403 14.284 1.00 78.19 129 THR A O 1
ATOM 1023 N N . ARG A 1 130 ? -0.424 14.376 13.509 1.00 67.94 130 ARG A N 1
ATOM 1024 C CA . ARG A 1 130 ? -0.546 15.551 14.371 1.00 67.94 130 ARG A CA 1
ATOM 1025 C C . ARG A 1 130 ? -1.726 16.422 13.920 1.00 67.94 130 ARG A C 1
ATOM 1027 O O . ARG A 1 130 ? -1.970 16.633 12.736 1.00 67.94 130 ARG A O 1
ATOM 1034 N N . LEU A 1 131 ? -2.514 16.859 14.904 1.00 55.38 131 LEU A N 1
ATOM 1035 C CA . LEU A 1 131 ? -3.766 17.608 14.731 1.00 55.38 131 LEU A CA 1
ATOM 1036 C C . LEU A 1 131 ? -3.567 19.129 14.711 1.00 55.38 131 LEU A C 1
ATOM 1038 O O . LEU A 1 131 ? -4.551 19.864 14.621 1.00 55.38 131 LEU A O 1
ATOM 1042 N N . ASP A 1 132 ? -2.325 19.608 14.784 1.00 50.91 132 ASP A N 1
ATOM 1043 C CA . ASP A 1 132 ? -1.942 21.007 14.579 1.00 50.91 132 ASP A CA 1
ATOM 1044 C C . ASP A 1 132 ? -2.033 21.361 13.088 1.00 50.91 132 ASP A C 1
ATOM 1046 O O . ASP A 1 132 ? -1.077 21.741 12.412 1.00 50.91 132 ASP A O 1
ATOM 1050 N N . GLY A 1 133 ? -3.257 21.215 12.577 1.00 44.75 133 GLY A N 1
ATOM 1051 C CA . GLY A 1 133 ? -3.673 21.729 11.296 1.00 44.75 133 GLY A CA 1
ATOM 1052 C C . GLY A 1 133 ? -3.304 23.202 11.202 1.00 44.75 133 GLY A C 1
ATOM 1053 O O . GLY A 1 133 ? -3.594 23.985 12.102 1.00 44.75 133 GLY A O 1
ATOM 1054 N N . PHE A 1 134 ? -2.710 23.542 10.064 1.00 43.62 134 PHE A N 1
ATOM 1055 C CA . PHE A 1 134 ? -2.388 24.888 9.596 1.00 43.62 134 PHE A CA 1
ATOM 1056 C C . PHE A 1 134 ? -1.096 25.556 10.085 1.00 43.62 134 PHE A C 1
ATOM 1058 O O . PHE A 1 134 ? -0.761 26.559 9.469 1.00 43.62 134 PHE A O 1
ATOM 1065 N N . ASP A 1 135 ? -0.343 25.033 11.065 1.00 42.19 135 ASP A N 1
ATOM 1066 C CA . ASP A 1 135 ? 0.831 25.779 11.587 1.00 42.19 135 ASP A CA 1
ATOM 1067 C C . ASP A 1 135 ? 2.101 24.941 11.838 1.00 42.19 135 ASP A C 1
ATOM 1069 O O . ASP A 1 135 ? 2.991 25.347 12.587 1.00 42.19 135 ASP A O 1
ATOM 1073 N N . THR A 1 136 ? 2.232 23.767 11.202 1.00 42.22 136 THR A N 1
ATOM 1074 C CA . THR A 1 136 ? 3.540 23.094 11.122 1.00 42.22 136 THR A CA 1
ATOM 1075 C C . THR A 1 136 ? 4.177 23.261 9.736 1.00 42.22 136 THR A C 1
ATOM 1077 O O . THR A 1 136 ? 3.598 22.807 8.750 1.00 42.22 136 THR A O 1
ATOM 1080 N N . PRO A 1 137 ? 5.407 23.808 9.647 1.00 43.41 137 PRO A N 1
ATOM 1081 C CA . PRO A 1 137 ? 6.163 24.007 8.398 1.00 43.41 137 PRO A CA 1
ATOM 1082 C C . PRO A 1 137 ? 6.552 22.730 7.620 1.00 43.41 137 PRO A C 1
ATOM 1084 O O . PRO A 1 137 ? 7.490 22.749 6.830 1.00 43.41 137 PRO A O 1
ATOM 1087 N N . ARG A 1 138 ? 5.940 21.563 7.878 1.00 51.97 138 ARG A N 1
ATOM 1088 C CA . ARG A 1 138 ? 6.472 20.263 7.410 1.00 51.97 138 ARG A CA 1
ATOM 1089 C C . ARG A 1 138 ? 5.989 19.812 6.035 1.00 51.97 138 ARG A C 1
ATOM 1091 O O . ARG A 1 138 ? 6.655 18.979 5.436 1.00 51.97 138 ARG A O 1
ATOM 1098 N N . CYS A 1 139 ? 4.902 20.384 5.519 1.00 54.44 139 CYS A N 1
ATOM 1099 C CA . CYS A 1 139 ? 4.471 20.195 4.126 1.00 54.44 139 CYS A CA 1
ATOM 1100 C C . CYS A 1 139 ? 4.738 21.450 3.273 1.00 54.44 139 CYS A C 1
ATOM 1102 O O . CYS A 1 139 ? 4.081 21.652 2.260 1.00 54.44 139 CYS A O 1
ATOM 1104 N N . GLU A 1 140 ? 5.687 22.293 3.705 1.00 45.94 140 GLU A N 1
ATOM 1105 C CA . GLU A 1 140 ? 6.187 23.477 2.989 1.00 45.94 140 GLU A CA 1
ATOM 1106 C C . GLU A 1 140 ? 7.478 23.184 2.202 1.00 45.94 140 GLU A C 1
ATOM 1108 O O . GLU A 1 140 ? 8.265 24.093 1.932 1.00 45.94 140 GLU A O 1
ATOM 1113 N N . GLU A 1 141 ? 7.739 21.927 1.819 1.00 54.44 141 GLU A N 1
ATOM 1114 C CA . GLU A 1 141 ? 8.682 21.743 0.715 1.00 54.44 141 GLU A CA 1
ATOM 1115 C C . GLU A 1 141 ? 8.055 22.318 -0.558 1.00 54.44 141 GLU A C 1
ATOM 1117 O O . GLU A 1 141 ? 6.862 22.092 -0.787 1.00 54.44 141 GLU A O 1
ATOM 1122 N N . PRO A 1 142 ? 8.829 23.024 -1.404 1.00 51.44 142 PRO A N 1
ATOM 1123 C CA . PRO A 1 142 ? 8.315 23.650 -2.624 1.00 51.44 142 PRO A CA 1
ATOM 1124 C C . PRO A 1 142 ? 7.523 22.693 -3.531 1.00 51.44 142 PRO A C 1
ATOM 1126 O O . PRO A 1 142 ? 6.649 23.141 -4.272 1.00 51.44 142 PRO A O 1
ATOM 1129 N N . ASP A 1 143 ? 7.801 21.388 -3.429 1.00 54.97 143 ASP A N 1
ATOM 1130 C CA . ASP A 1 143 ? 7.282 20.336 -4.301 1.00 54.97 143 ASP A CA 1
ATOM 1131 C C . ASP A 1 143 ? 6.269 19.384 -3.623 1.00 54.97 143 ASP A C 1
ATOM 1133 O O . ASP A 1 143 ? 5.795 18.443 -4.263 1.00 54.97 143 ASP A O 1
ATOM 1137 N N . ILE A 1 144 ? 5.891 19.611 -2.353 1.00 58.59 144 ILE A N 1
ATOM 1138 C CA . ILE A 1 144 ? 4.871 18.801 -1.660 1.00 58.59 144 ILE A CA 1
ATOM 1139 C C . ILE A 1 144 ? 3.502 19.485 -1.757 1.00 58.59 144 ILE A C 1
ATOM 1141 O O . ILE A 1 144 ? 3.260 20.576 -1.244 1.00 58.59 144 ILE A O 1
ATOM 1145 N N . SER A 1 145 ? 2.544 18.811 -2.386 1.00 57.56 145 SER A N 1
ATOM 1146 C CA . SER A 1 145 ? 1.146 19.233 -2.392 1.00 57.56 145 SER A CA 1
ATOM 1147 C C . SER A 1 145 ? 0.512 18.998 -1.021 1.00 57.56 145 SER A C 1
ATOM 1149 O O . SER A 1 145 ? 0.610 17.907 -0.471 1.00 57.56 145 SER A O 1
ATOM 1151 N N . ILE A 1 146 ? -0.294 19.946 -0.524 1.00 60.59 146 ILE A N 1
ATOM 1152 C CA . ILE A 1 146 ? -1.126 19.762 0.687 1.00 60.59 146 ILE A CA 1
ATOM 1153 C C . ILE A 1 146 ? -2.016 18.502 0.636 1.00 60.59 146 ILE A C 1
ATOM 1155 O O . ILE A 1 146 ? -2.455 17.993 1.665 1.00 60.59 146 ILE A O 1
ATOM 1159 N N . SER A 1 147 ? -2.300 17.990 -0.568 1.00 60.94 147 SER A N 1
ATOM 1160 C CA . SER A 1 147 ? -3.022 16.729 -0.758 1.00 60.94 147 SER A CA 1
ATOM 1161 C C . SER A 1 147 ? -2.245 15.489 -0.299 1.00 60.94 147 SER A C 1
ATOM 1163 O O . SER A 1 147 ? -2.861 14.448 -0.140 1.00 60.94 147 SER A O 1
ATOM 1165 N N . GLN A 1 148 ? -0.935 15.592 -0.062 1.00 66.38 148 GLN A N 1
ATOM 1166 C CA . GLN A 1 148 ? -0.047 14.502 0.364 1.00 66.38 148 GLN A CA 1
ATOM 1167 C C . GLN A 1 148 ? 0.062 14.355 1.884 1.00 66.38 148 GLN A C 1
ATOM 1169 O O . GLN A 1 148 ? 0.678 13.409 2.358 1.00 66.38 148 GLN A O 1
ATOM 1174 N N . CYS A 1 149 ? -0.522 15.274 2.654 1.00 69.25 149 CYS A N 1
ATOM 1175 C CA . CYS A 1 149 ? -0.387 15.337 4.112 1.00 69.25 149 CYS A CA 1
ATOM 1176 C C . CYS A 1 149 ? -1.747 15.338 4.817 1.00 69.25 149 CYS A C 1
ATOM 1178 O O . CYS A 1 149 ? -1.954 16.040 5.808 1.00 69.25 149 CYS A O 1
ATOM 1180 N N . MET A 1 150 ? -2.736 14.633 4.269 1.00 69.81 150 MET A N 1
ATOM 1181 C CA . MET A 1 150 ? -4.083 14.733 4.808 1.00 69.81 150 MET A CA 1
ATOM 1182 C C . MET A 1 150 ? -4.237 13.992 6.139 1.00 69.81 150 MET A C 1
ATOM 1184 O O . MET A 1 150 ? -3.940 12.802 6.248 1.00 69.81 150 MET A O 1
ATOM 1188 N N . THR A 1 151 ? -4.787 14.678 7.139 1.00 70.19 151 THR A N 1
ATOM 1189 C CA . THR A 1 151 ? -5.084 14.102 8.455 1.00 70.19 151 THR A CA 1
ATOM 1190 C C . THR A 1 151 ? -6.485 13.487 8.490 1.00 70.19 151 THR A C 1
ATOM 1192 O O . THR A 1 151 ? -7.418 13.962 7.834 1.00 70.19 151 THR A O 1
ATOM 1195 N N . TYR A 1 152 ? -6.637 12.398 9.245 1.00 70.25 152 TYR A N 1
ATOM 1196 C CA . TYR A 1 152 ? -7.834 11.544 9.208 1.00 70.25 152 TYR A CA 1
ATOM 1197 C C . TYR A 1 152 ? -8.340 11.097 10.588 1.00 70.25 152 TYR A C 1
ATOM 1199 O O . TYR A 1 152 ? -9.303 10.331 10.658 1.00 70.25 152 TYR A O 1
ATOM 1207 N N . ASP A 1 153 ? -7.769 11.601 11.690 1.00 69.81 153 ASP A N 1
ATOM 1208 C CA . ASP A 1 153 ? -8.128 11.177 13.058 1.00 69.81 153 ASP A CA 1
ATOM 1209 C C . ASP A 1 153 ? -9.626 11.378 13.363 1.00 69.81 153 ASP A C 1
ATOM 1211 O O . ASP A 1 153 ? -10.287 10.474 13.873 1.00 69.81 153 ASP A O 1
ATOM 1215 N N . ALA A 1 154 ? -10.221 12.489 12.908 1.00 74.44 154 ALA A N 1
ATOM 1216 C CA . ALA A 1 154 ? -11.657 12.756 13.064 1.00 74.44 154 ALA A CA 1
ATOM 1217 C C . ALA A 1 154 ? -12.567 11.731 12.353 1.00 74.44 154 ALA A C 1
ATOM 1219 O O . ALA A 1 154 ? -13.749 11.614 12.682 1.00 74.44 154 ALA A O 1
ATOM 1220 N N . THR A 1 155 ? -12.033 10.987 11.381 1.00 85.19 155 THR A N 1
ATOM 1221 C CA . THR A 1 155 ? -12.769 9.952 10.642 1.00 85.19 155 THR A CA 1
ATOM 1222 C C . THR A 1 155 ? -12.469 8.536 11.111 1.00 85.19 155 THR A C 1
ATOM 1224 O O . THR A 1 155 ? -13.236 7.638 10.779 1.00 85.19 155 THR A O 1
ATOM 1227 N N . LEU A 1 156 ? -11.447 8.320 11.951 1.00 89.88 156 LEU A N 1
ATOM 1228 C CA . LEU A 1 156 ? -11.094 6.986 12.455 1.00 89.88 156 LEU A CA 1
ATOM 1229 C C . LEU A 1 156 ? -12.251 6.297 13.182 1.00 89.88 156 LEU A C 1
ATOM 1231 O O . LEU A 1 156 ? -12.381 5.083 13.107 1.00 89.88 156 LEU A O 1
ATOM 1235 N N . SER A 1 157 ? -13.142 7.043 13.839 1.00 93.00 157 SER A N 1
ATOM 1236 C CA . SER A 1 157 ? -14.313 6.474 14.528 1.00 93.00 157 SER A CA 1
ATOM 1237 C C . SER A 1 157 ? -15.310 5.773 13.589 1.00 93.00 157 SER A C 1
ATOM 1239 O O . SER A 1 157 ? -16.109 4.950 14.052 1.00 93.00 157 SER A O 1
ATOM 1241 N N . GLN A 1 158 ? -15.242 6.067 12.286 1.00 93.19 158 GLN A N 1
ATOM 1242 C CA . GLN A 1 158 ? -16.105 5.519 11.238 1.00 93.19 158 GLN A CA 1
ATOM 1243 C C . GLN A 1 158 ? -15.540 4.245 10.596 1.00 93.19 158 GLN A C 1
ATOM 1245 O O . GLN A 1 158 ? -16.269 3.582 9.870 1.00 93.19 158 GLN A O 1
ATOM 1250 N N . TYR A 1 159 ? -14.283 3.877 10.864 1.00 96.12 159 TYR A N 1
ATOM 1251 C CA . TYR A 1 159 ? -13.623 2.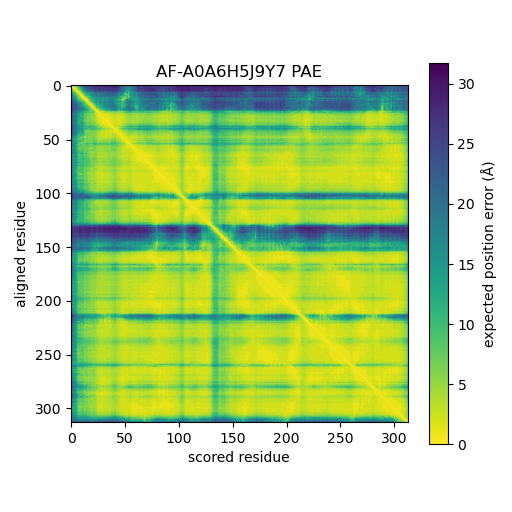726 10.242 1.00 96.12 159 TYR A CA 1
ATOM 1252 C C . TYR A 1 159 ? -12.925 1.889 11.309 1.00 96.12 159 TYR A C 1
ATOM 1254 O O . TYR A 1 159 ? -12.002 2.356 11.966 1.00 96.12 159 TYR A O 1
ATOM 1262 N N . ASP A 1 160 ? -13.365 0.647 11.488 1.00 96.50 160 ASP A N 1
ATOM 1263 C CA . ASP A 1 160 ? -12.788 -0.296 12.456 1.00 96.50 160 ASP A CA 1
ATOM 1264 C C . ASP A 1 160 ? -11.589 -1.074 11.896 1.00 96.50 160 ASP A C 1
ATOM 1266 O O . ASP A 1 160 ? -10.913 -1.802 12.626 1.00 96.50 160 ASP A O 1
ATOM 1270 N N . THR A 1 161 ? -11.308 -0.905 10.605 1.00 97.69 161 THR A N 1
ATOM 1271 C CA . THR A 1 161 ? -10.209 -1.548 9.893 1.00 97.69 161 THR A CA 1
ATOM 1272 C C . THR A 1 161 ? -9.367 -0.463 9.226 1.00 97.69 161 THR A C 1
ATOM 1274 O O . THR A 1 161 ? -9.875 0.300 8.405 1.00 97.69 161 THR A O 1
ATOM 1277 N N . LEU A 1 162 ? -8.090 -0.376 9.589 1.00 97.38 162 LEU A N 1
ATOM 1278 C CA . LEU A 1 162 ? -7.160 0.658 9.136 1.00 97.38 162 LEU A CA 1
ATOM 1279 C C . LEU A 1 162 ? -5.934 0.007 8.490 1.00 97.38 162 LEU A C 1
ATOM 1281 O O . LEU A 1 162 ? -5.274 -0.812 9.127 1.00 97.38 162 LEU A O 1
ATOM 1285 N N . LEU A 1 163 ? -5.612 0.395 7.257 1.00 98.06 163 LEU A N 1
ATOM 1286 C CA . LEU A 1 163 ? -4.358 0.064 6.586 1.00 98.06 163 LEU A CA 1
ATOM 1287 C C . LEU A 1 163 ? -3.499 1.319 6.426 1.00 98.06 163 LEU A C 1
ATOM 1289 O O . LEU A 1 163 ? -3.976 2.331 5.911 1.00 98.06 163 LEU A O 1
ATOM 1293 N N . VAL A 1 164 ? -2.232 1.239 6.832 1.00 96.88 164 VAL A N 1
ATOM 1294 C CA . VAL A 1 164 ? -1.304 2.376 6.775 1.00 96.88 164 VAL A CA 1
ATOM 1295 C C . VAL A 1 164 ? 0.014 2.064 6.088 1.00 96.88 164 VAL A C 1
ATOM 1297 O O . VAL A 1 164 ? 0.504 0.935 6.155 1.00 96.88 164 VAL A O 1
ATOM 1300 N N . ASN A 1 165 ? 0.615 3.090 5.486 1.00 95.81 165 ASN A N 1
ATOM 1301 C CA . ASN A 1 165 ? 2.002 3.079 5.030 1.00 95.81 165 ASN A CA 1
ATOM 1302 C C . ASN A 1 165 ? 2.622 4.490 5.083 1.00 95.81 165 ASN A C 1
ATOM 1304 O O . ASN A 1 165 ? 1.909 5.483 4.988 1.00 95.81 165 ASN A O 1
ATOM 1308 N N . ALA A 1 166 ? 3.956 4.552 5.111 1.00 91.00 166 ALA A N 1
ATOM 1309 C CA . ALA A 1 166 ? 4.734 5.677 4.580 1.00 91.00 166 ALA A CA 1
ATOM 1310 C C . ALA A 1 166 ? 6.071 5.172 4.017 1.00 91.00 166 ALA A C 1
ATOM 1312 O O . ALA A 1 166 ? 6.607 4.182 4.525 1.00 91.00 166 ALA A O 1
ATOM 1313 N N . GLY A 1 167 ? 6.659 5.851 3.026 1.00 84.88 167 GLY A N 1
ATOM 1314 C CA . GLY A 1 167 ? 8.078 5.626 2.706 1.00 84.88 167 GLY A CA 1
ATOM 1315 C C . GLY A 1 167 ? 8.546 5.875 1.275 1.00 84.88 167 GLY A C 1
ATOM 1316 O O . GLY A 1 167 ? 9.747 6.059 1.098 1.00 84.88 167 GLY A O 1
ATOM 1317 N N . ALA A 1 168 ? 7.658 5.907 0.276 1.00 86.12 168 ALA A N 1
ATOM 1318 C CA . ALA A 1 168 ? 8.072 6.040 -1.128 1.00 86.12 168 ALA A CA 1
ATOM 1319 C C . ALA A 1 168 ? 8.662 7.424 -1.452 1.00 86.12 168 ALA A C 1
ATOM 1321 O O . ALA A 1 168 ? 9.373 7.591 -2.441 1.00 86.12 168 ALA A O 1
ATOM 1322 N N . HIS A 1 169 ? 8.371 8.404 -0.596 1.00 84.19 169 HIS A N 1
ATOM 1323 C CA . HIS A 1 169 ? 8.803 9.783 -0.732 1.00 84.19 169 HIS A CA 1
ATOM 1324 C C . HIS A 1 169 ? 10.028 10.086 0.135 1.00 84.19 169 HIS A C 1
ATOM 1326 O O . HIS A 1 169 ? 10.268 9.491 1.200 1.00 84.19 169 HIS A O 1
ATOM 1332 N N . ARG A 1 170 ? 10.809 11.058 -0.335 1.00 82.94 170 ARG A N 1
ATOM 1333 C CA . ARG A 1 170 ? 11.913 11.637 0.420 1.00 82.94 170 ARG A CA 1
ATOM 1334 C C . ARG A 1 170 ? 11.394 12.250 1.718 1.00 82.94 170 ARG A C 1
ATOM 1336 O O . ARG A 1 170 ? 10.348 12.893 1.729 1.00 82.94 170 ARG A O 1
ATOM 1343 N N . GLN A 1 171 ? 12.148 12.056 2.798 1.00 79.06 171 GLN A N 1
ATOM 1344 C CA . GLN A 1 171 ? 11.862 12.653 4.098 1.00 79.06 171 GLN A CA 1
ATOM 1345 C C . GLN A 1 171 ? 12.916 13.717 4.406 1.00 79.06 171 GLN A C 1
ATOM 1347 O O . GLN A 1 171 ? 14.101 13.391 4.500 1.00 79.06 171 GLN A O 1
ATOM 1352 N N . LEU A 1 172 ? 12.502 14.964 4.649 1.00 75.94 172 LEU A N 1
ATOM 1353 C CA . LEU A 1 172 ? 13.414 15.961 5.216 1.00 75.94 172 LEU A CA 1
ATOM 1354 C C . LEU A 1 172 ? 13.961 15.493 6.559 1.00 75.94 172 LEU A C 1
ATOM 1356 O O . LEU A 1 172 ? 13.208 15.051 7.428 1.00 75.94 172 LEU A O 1
ATOM 1360 N N . GLY A 1 173 ? 15.275 15.634 6.731 1.00 80.38 173 GLY A N 1
ATOM 1361 C CA . GLY A 1 173 ? 15.990 15.100 7.891 1.00 80.38 173 GLY A CA 1
ATOM 1362 C C . GLY A 1 173 ? 16.299 13.601 7.789 1.00 80.38 173 GLY A C 1
ATOM 1363 O O . GLY A 1 173 ? 16.799 13.020 8.748 1.00 80.38 173 GLY A O 1
ATOM 1364 N N . GLY A 1 174 ? 16.028 12.977 6.638 1.00 87.12 174 GLY A N 1
ATOM 1365 C CA . GLY A 1 174 ? 16.435 11.614 6.321 1.00 87.12 174 GLY A CA 1
ATOM 1366 C C . GLY A 1 174 ? 15.764 10.542 7.182 1.00 87.12 174 GLY A C 1
ATOM 1367 O O . GLY A 1 174 ? 14.651 10.699 7.693 1.00 87.12 174 GLY A O 1
ATOM 1368 N N . VAL A 1 175 ? 16.460 9.413 7.324 1.00 91.12 175 VAL A N 1
ATOM 1369 C CA . VAL A 1 175 ? 15.967 8.198 7.993 1.00 91.12 175 VAL A CA 1
ATOM 1370 C C . VAL A 1 175 ? 15.686 8.418 9.488 1.00 91.12 175 VAL A C 1
ATOM 1372 O O . VAL A 1 175 ? 14.714 7.879 10.013 1.00 91.12 175 VAL A O 1
ATOM 1375 N N . GLU A 1 176 ? 16.468 9.253 10.176 1.00 89.69 176 GLU A N 1
ATOM 1376 C CA . GLU A 1 176 ? 16.267 9.550 11.605 1.00 89.69 176 GLU A CA 1
ATOM 1377 C C . GLU A 1 176 ? 14.962 10.325 11.856 1.00 89.69 176 GLU A C 1
ATOM 1379 O O . GLU A 1 176 ? 14.163 9.969 12.732 1.00 89.69 176 GLU A O 1
ATOM 1384 N N . ALA A 1 177 ? 14.709 11.358 11.045 1.00 86.06 177 ALA A N 1
ATOM 1385 C CA . ALA A 1 177 ? 13.469 12.123 11.110 1.00 86.06 177 ALA A CA 1
ATOM 1386 C C . ALA A 1 177 ? 12.254 11.249 10.767 1.00 86.06 177 ALA A C 1
ATOM 1388 O O . ALA A 1 177 ? 11.232 11.325 11.456 1.00 86.06 177 ALA A O 1
ATOM 1389 N N . TYR A 1 178 ? 12.390 10.371 9.763 1.00 89.94 178 TYR A N 1
ATOM 1390 C CA . TYR A 1 178 ? 11.374 9.373 9.423 1.00 89.94 178 TYR A CA 1
ATOM 1391 C C . TYR A 1 178 ? 11.050 8.480 10.628 1.00 89.94 178 TYR A C 1
ATOM 1393 O O . TYR A 1 178 ? 9.885 8.353 11.002 1.00 89.94 178 TYR A O 1
ATOM 1401 N N . GLY A 1 179 ? 12.065 7.912 11.288 1.00 91.94 179 GLY A N 1
ATOM 1402 C CA . GLY A 1 179 ? 11.870 7.044 12.453 1.00 91.94 179 GLY A CA 1
ATOM 1403 C C . GLY A 1 179 ? 11.122 7.732 13.595 1.00 91.94 179 GLY A C 1
ATOM 1404 O O . GLY A 1 179 ? 10.177 7.173 14.152 1.00 91.94 179 GLY A O 1
ATOM 1405 N N . SER A 1 180 ? 11.486 8.978 13.905 1.00 89.88 180 SER A N 1
ATOM 1406 C CA . SER A 1 180 ? 10.821 9.770 14.951 1.00 89.88 180 SER A CA 1
ATOM 1407 C C . SER A 1 180 ? 9.348 10.049 14.631 1.00 89.88 180 SER A C 1
ATOM 1409 O O . SER A 1 180 ? 8.474 9.936 15.499 1.00 89.88 180 SER A O 1
ATOM 1411 N N . MET A 1 181 ? 9.060 10.394 13.375 1.00 88.31 181 MET A N 1
ATOM 1412 C CA . MET A 1 181 ? 7.701 10.633 12.892 1.00 88.31 181 MET A CA 1
ATOM 1413 C C . MET A 1 181 ? 6.858 9.360 12.965 1.00 88.31 181 MET A C 1
ATOM 1415 O O . MET A 1 181 ? 5.762 9.372 13.524 1.00 88.31 181 MET A O 1
ATOM 1419 N N . ILE A 1 182 ? 7.385 8.246 12.466 1.00 92.06 182 ILE A N 1
ATOM 1420 C CA . ILE A 1 182 ? 6.651 6.985 12.411 1.00 92.06 182 ILE A CA 1
ATOM 1421 C C . ILE A 1 182 ? 6.426 6.380 13.791 1.00 92.06 182 ILE A C 1
ATOM 1423 O O . ILE A 1 182 ? 5.358 5.823 14.032 1.00 92.06 182 ILE A O 1
ATOM 1427 N N . LYS A 1 183 ? 7.351 6.567 14.735 1.00 93.38 183 LYS A N 1
ATOM 1428 C CA . LYS A 1 183 ? 7.104 6.229 16.140 1.00 93.38 183 LYS A CA 1
ATOM 1429 C C . LYS A 1 183 ? 5.883 6.969 16.696 1.00 93.38 183 LYS A C 1
ATOM 1431 O O . LYS A 1 183 ? 5.004 6.347 17.285 1.00 93.38 183 LYS A O 1
ATOM 1436 N N . THR A 1 184 ? 5.798 8.276 16.444 1.00 90.19 184 THR A N 1
ATOM 1437 C CA . THR A 1 184 ? 4.653 9.101 16.866 1.00 90.19 184 THR A CA 1
ATOM 1438 C C . THR A 1 184 ? 3.354 8.628 16.208 1.00 90.19 184 THR A C 1
ATOM 1440 O O . THR A 1 184 ? 2.328 8.486 16.878 1.00 90.19 184 THR A O 1
ATOM 1443 N N . ALA A 1 185 ? 3.395 8.338 14.904 1.00 90.88 185 ALA A N 1
ATOM 1444 C CA . ALA A 1 185 ? 2.244 7.831 14.165 1.00 90.88 185 ALA A CA 1
ATOM 1445 C C . ALA A 1 185 ? 1.772 6.473 14.704 1.00 90.88 185 ALA A C 1
ATOM 1447 O O . ALA A 1 185 ? 0.582 6.293 14.957 1.00 90.88 185 ALA A O 1
ATOM 1448 N N . ALA A 1 186 ? 2.696 5.540 14.944 1.00 94.62 186 ALA A N 1
ATOM 1449 C CA . ALA A 1 186 ? 2.397 4.216 15.475 1.00 94.62 186 ALA A CA 1
ATOM 1450 C C . ALA A 1 186 ? 1.721 4.290 16.850 1.00 94.62 186 ALA A C 1
ATOM 1452 O O . ALA A 1 186 ? 0.682 3.655 17.058 1.00 94.62 186 ALA A O 1
ATOM 1453 N N . GLU A 1 187 ? 2.272 5.082 17.775 1.00 93.25 187 GLU A N 1
ATOM 1454 C CA . GLU A 1 187 ? 1.710 5.279 19.117 1.00 93.25 187 GLU A CA 1
ATOM 1455 C C . GLU A 1 187 ? 0.299 5.880 19.043 1.00 93.25 187 GLU A C 1
ATOM 1457 O O . GLU A 1 187 ? -0.641 5.354 19.645 1.00 93.25 187 GLU A O 1
ATOM 1462 N N . SER A 1 188 ? 0.137 6.947 18.256 1.00 91.25 188 SER A N 1
ATOM 1463 C CA . SER A 1 188 ? -1.127 7.668 18.102 1.00 91.25 188 SER A CA 1
ATOM 1464 C C . SER A 1 188 ? -2.222 6.803 17.471 1.00 91.25 188 SER A C 1
ATOM 1466 O O . SER A 1 188 ? -3.306 6.662 18.042 1.00 91.25 188 SER A O 1
ATOM 1468 N N . LEU A 1 189 ? -1.944 6.171 16.328 1.00 93.06 189 LEU A N 1
ATOM 1469 C CA . LEU A 1 189 ? -2.936 5.400 15.576 1.00 93.06 189 LEU A CA 1
ATOM 1470 C C . LEU A 1 189 ? -3.351 4.142 16.320 1.00 93.06 189 LEU A C 1
ATOM 1472 O O . LEU A 1 189 ? -4.543 3.849 16.404 1.00 93.06 189 LEU A O 1
ATOM 1476 N N . THR A 1 190 ? -2.396 3.425 16.912 1.00 94.31 190 THR A N 1
ATOM 1477 C CA . THR A 1 190 ? -2.703 2.218 17.683 1.00 94.31 190 THR A CA 1
ATOM 1478 C C . THR A 1 190 ? -3.545 2.557 18.910 1.00 94.31 190 THR A C 1
ATOM 1480 O O . THR A 1 190 ? -4.543 1.882 19.179 1.00 94.31 190 THR A O 1
ATOM 1483 N N . ALA A 1 191 ? -3.210 3.637 19.627 1.00 93.56 191 ALA A N 1
ATOM 1484 C CA . ALA A 1 191 ? -4.005 4.103 20.758 1.00 93.56 191 ALA A CA 1
ATOM 1485 C C . ALA A 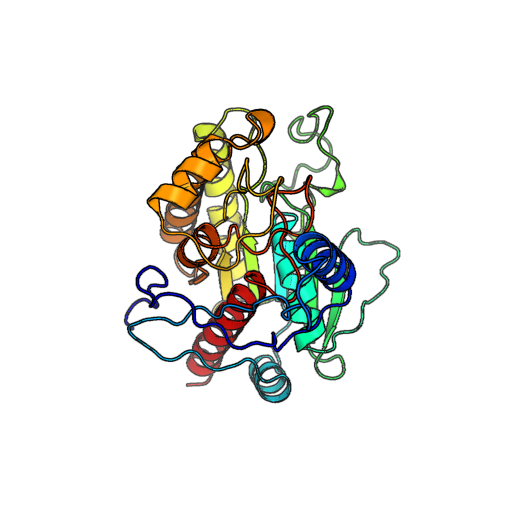1 191 ? -5.411 4.557 20.332 1.00 93.56 191 ALA A C 1
ATOM 1487 O O . ALA A 1 191 ? -6.391 4.192 20.985 1.00 93.56 191 ALA A O 1
ATOM 1488 N N . SER A 1 192 ? -5.536 5.316 19.236 1.00 93.44 192 SER A N 1
ATOM 1489 C CA . SER A 1 192 ? -6.828 5.765 18.704 1.00 93.44 192 SER A CA 1
ATOM 1490 C C . SER A 1 192 ? -7.700 4.597 18.244 1.00 93.44 192 SER A C 1
ATOM 1492 O O . SER A 1 192 ? -8.857 4.522 18.655 1.00 93.44 192 SER A O 1
ATOM 1494 N N . MET A 1 193 ? -7.164 3.646 17.476 1.00 95.25 193 MET A N 1
ATOM 1495 C CA . MET A 1 193 ? -7.910 2.468 17.017 1.00 95.25 193 MET A CA 1
ATOM 1496 C C . MET A 1 193 ? -8.403 1.618 18.190 1.00 95.25 193 MET A C 1
ATOM 1498 O O . MET A 1 193 ? -9.588 1.284 18.247 1.00 95.25 193 MET A O 1
ATOM 1502 N N . ARG A 1 194 ? -7.535 1.346 19.176 1.00 95.00 194 ARG A N 1
ATOM 1503 C CA . ARG A 1 194 ? -7.911 0.604 20.390 1.00 95.00 194 ARG A CA 1
ATOM 1504 C C . ARG A 1 194 ? -8.988 1.336 21.190 1.00 95.00 194 ARG A C 1
ATOM 1506 O O . ARG A 1 194 ? -9.948 0.716 21.629 1.00 95.00 194 ARG A O 1
ATOM 1513 N N . ARG A 1 195 ? -8.856 2.654 21.365 1.00 95.19 195 ARG A N 1
ATOM 1514 C CA . ARG A 1 195 ? -9.836 3.480 22.090 1.00 95.19 195 ARG A CA 1
ATOM 1515 C C . ARG A 1 195 ? -11.204 3.490 21.404 1.00 95.19 195 ARG A C 1
ATOM 1517 O O . ARG A 1 195 ? -12.219 3.471 22.089 1.00 95.19 195 ARG A O 1
ATOM 1524 N N . LEU A 1 196 ? -11.230 3.584 20.076 1.00 95.62 196 LEU A N 1
ATOM 1525 C CA . LEU A 1 196 ? -12.458 3.780 19.302 1.00 95.62 196 LEU A CA 1
ATOM 1526 C C . LEU A 1 196 ? -13.207 2.477 19.009 1.00 95.62 196 LEU A C 1
ATOM 1528 O O . LEU A 1 196 ? -14.436 2.502 18.915 1.00 95.62 196 LEU A O 1
ATOM 1532 N N . HIS A 1 197 ? -12.486 1.365 18.849 1.00 96.00 197 HIS A N 1
ATOM 1533 C CA . HIS A 1 197 ? -13.068 0.110 18.358 1.00 96.00 197 HIS A CA 1
ATOM 1534 C C . HIS A 1 197 ? -12.745 -1.116 19.216 1.00 96.00 197 HIS A C 1
ATOM 1536 O O . HIS A 1 197 ? -13.291 -2.183 18.951 1.00 96.00 197 HIS A O 1
ATOM 1542 N N . GLY A 1 198 ? -11.915 -0.979 20.257 1.00 94.44 198 GLY A N 1
ATOM 1543 C CA . GLY A 1 198 ? -11.589 -2.072 21.176 1.00 94.44 198 GLY A CA 1
ATOM 1544 C C . GLY A 1 198 ? -11.037 -3.297 20.448 1.00 94.44 198 GLY A C 1
ATOM 1545 O O . GLY A 1 198 ? -10.182 -3.167 19.572 1.00 94.44 198 GLY A O 1
ATOM 1546 N N . ASP A 1 199 ? -11.564 -4.471 20.791 1.00 91.25 199 ASP A N 1
ATOM 1547 C CA . ASP A 1 199 ? -11.150 -5.757 20.215 1.00 91.25 199 ASP A CA 1
ATOM 1548 C C . ASP A 1 199 ? -11.533 -5.904 18.737 1.00 91.25 199 ASP A C 1
ATOM 1550 O O . ASP A 1 199 ? -10.916 -6.675 18.014 1.00 91.25 199 ASP A O 1
ATOM 1554 N N . SER A 1 200 ? -12.501 -5.121 18.250 1.00 92.38 200 SER A N 1
ATOM 1555 C CA . SER A 1 200 ? -12.861 -5.104 16.831 1.00 92.38 200 SER A CA 1
ATOM 1556 C C . SER A 1 200 ? -11.862 -4.322 15.971 1.00 92.38 200 SER A C 1
ATOM 1558 O O . SER A 1 200 ? -12.001 -4.318 14.748 1.00 92.38 200 SER A O 1
ATOM 1560 N N . ALA A 1 201 ? -10.879 -3.632 16.554 1.00 95.88 201 ALA A N 1
ATOM 1561 C CA . ALA A 1 201 ? -9.889 -2.880 15.794 1.00 95.88 201 ALA A CA 1
ATOM 1562 C C . ALA A 1 201 ? -8.967 -3.813 14.993 1.00 95.88 201 ALA A C 1
ATOM 1564 O O . ALA A 1 201 ? -8.264 -4.649 15.556 1.00 95.88 201 ALA A O 1
ATOM 1565 N N . ILE A 1 202 ? -8.884 -3.602 13.680 1.00 97.31 202 ILE A N 1
ATOM 1566 C CA . ILE A 1 202 ? -7.896 -4.262 12.824 1.00 97.31 202 ILE A CA 1
ATOM 1567 C C . ILE A 1 202 ? -6.952 -3.192 12.278 1.00 97.31 202 ILE A C 1
ATOM 1569 O O . ILE A 1 202 ? -7.367 -2.314 11.525 1.00 97.31 202 ILE A O 1
ATOM 1573 N N . LEU A 1 203 ? -5.675 -3.281 12.647 1.00 97.31 203 LEU A N 1
ATOM 1574 C CA . LEU A 1 203 ? -4.615 -2.410 12.147 1.00 97.31 203 LEU A CA 1
ATOM 1575 C C . LEU A 1 203 ? -3.651 -3.210 11.271 1.00 97.31 203 LEU A C 1
ATOM 1577 O O . LEU A 1 203 ? -2.960 -4.115 11.747 1.00 97.31 203 LEU A O 1
ATOM 1581 N N . VAL A 1 204 ? -3.594 -2.862 9.991 1.00 98.44 204 VAL A N 1
ATOM 1582 C CA . VAL A 1 204 ? -2.673 -3.424 9.004 1.00 98.44 204 VAL A CA 1
ATOM 1583 C C . VAL A 1 204 ? -1.613 -2.381 8.673 1.00 98.44 204 VAL A C 1
ATOM 1585 O O . VAL A 1 204 ? -1.923 -1.239 8.350 1.00 98.44 204 VAL A O 1
ATOM 1588 N N . VAL A 1 205 ? -0.348 -2.774 8.735 1.00 98.25 205 VAL A N 1
ATOM 1589 C CA . VAL A 1 205 ? 0.783 -1.932 8.334 1.00 98.25 205 VAL A CA 1
ATOM 1590 C C . VAL A 1 205 ? 1.373 -2.542 7.083 1.00 98.25 205 VAL A C 1
ATOM 1592 O O . VAL A 1 205 ? 1.773 -3.703 7.099 1.00 98.25 205 VAL A O 1
ATOM 1595 N N . ARG A 1 206 ? 1.409 -1.778 5.998 1.00 98.00 206 ARG A N 1
ATOM 1596 C CA . ARG A 1 206 ? 2.000 -2.184 4.727 1.00 98.00 206 ARG A CA 1
ATOM 1597 C C . ARG A 1 206 ? 3.393 -1.573 4.644 1.00 98.00 206 ARG A C 1
ATOM 1599 O O . ARG A 1 206 ? 3.520 -0.350 4.637 1.00 98.00 206 ARG A O 1
ATOM 1606 N N . ASN A 1 207 ? 4.442 -2.389 4.574 1.00 97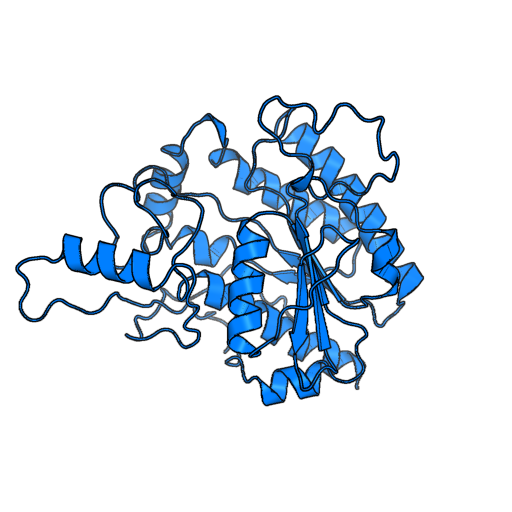.50 207 ASN A N 1
ATOM 1607 C CA . ASN A 1 207 ? 5.775 -1.849 4.285 1.00 97.50 207 ASN A CA 1
ATOM 1608 C C . ASN A 1 207 ? 5.828 -1.320 2.832 1.00 97.50 207 ASN A C 1
ATOM 1610 O O . ASN A 1 207 ? 4.882 -1.491 2.060 1.00 97.50 207 ASN A O 1
ATOM 1614 N N . THR A 1 208 ? 6.861 -0.568 2.469 1.00 96.44 208 THR A N 1
ATOM 1615 C CA . THR A 1 208 ? 6.917 0.166 1.194 1.00 96.44 208 THR A CA 1
ATOM 1616 C C . THR A 1 208 ? 7.963 -0.418 0.265 1.00 96.44 208 THR A C 1
ATOM 1618 O O . THR A 1 208 ? 9.031 -0.783 0.729 1.00 96.44 208 THR A O 1
ATOM 1621 N N . VAL A 1 209 ? 7.689 -0.490 -1.036 1.00 96.19 209 VAL A N 1
ATOM 1622 C CA . VAL A 1 209 ? 8.653 -0.937 -2.054 1.00 96.19 209 VAL A CA 1
ATOM 1623 C C . VAL A 1 209 ? 9.339 0.276 -2.710 1.00 96.19 209 VAL A C 1
ATOM 1625 O O . VAL A 1 209 ? 8.660 1.278 -2.942 1.00 96.19 209 VAL A O 1
ATOM 1628 N N . PRO A 1 210 ? 10.661 0.240 -2.971 1.00 95.81 210 PRO A N 1
ATOM 1629 C CA . PRO A 1 210 ? 11.329 1.250 -3.788 1.00 95.81 210 PRO A CA 1
ATOM 1630 C C . PRO A 1 210 ? 10.934 1.133 -5.262 1.00 95.81 210 PRO A C 1
ATOM 1632 O O . PRO A 1 210 ? 10.354 0.133 -5.685 1.00 95.81 210 PRO A O 1
ATOM 1635 N N . GLY A 1 211 ? 11.272 2.156 -6.042 1.00 94.50 211 GLY A N 1
ATOM 1636 C CA . GLY A 1 211 ? 11.235 2.060 -7.496 1.00 94.50 211 GLY A CA 1
ATOM 1637 C C . GLY A 1 211 ? 12.533 1.512 -8.106 1.00 94.50 211 GLY A C 1
ATOM 1638 O O . GLY A 1 211 ? 13.518 1.297 -7.400 1.00 94.50 211 GLY A O 1
ATOM 1639 N N . HIS A 1 212 ? 12.542 1.330 -9.430 1.00 94.25 212 HIS A N 1
ATOM 1640 C CA . HIS A 1 212 ? 13.670 0.800 -10.207 1.00 94.25 212 HIS A CA 1
ATOM 1641 C C . HIS A 1 212 ? 14.146 1.801 -11.273 1.00 94.25 212 HIS A C 1
ATOM 1643 O O . HIS A 1 212 ? 13.429 2.082 -12.235 1.00 94.25 212 HIS A O 1
ATOM 1649 N N . GLY A 1 213 ? 15.376 2.301 -11.132 1.00 88.06 213 GLY A N 1
ATOM 1650 C CA . GLY A 1 213 ? 15.936 3.433 -11.880 1.00 88.06 213 GLY A CA 1
ATOM 1651 C C . GLY A 1 213 ? 16.349 3.201 -13.334 1.00 88.06 213 GLY A C 1
ATOM 1652 O O . GLY A 1 213 ? 16.587 4.168 -14.042 1.00 88.06 213 GLY A O 1
ATOM 1653 N N . GLU A 1 214 ? 16.416 1.956 -13.808 1.00 77.12 214 GLU A N 1
ATOM 1654 C CA . GLU A 1 214 ? 16.704 1.641 -15.225 1.00 77.12 214 GLU A CA 1
ATOM 1655 C C . GLU A 1 214 ? 15.633 0.741 -15.861 1.00 77.12 214 GLU A C 1
ATOM 1657 O O . GLU A 1 214 ? 15.777 0.264 -16.983 1.00 77.12 214 GLU A O 1
ATOM 1662 N N . SER A 1 215 ? 14.505 0.533 -15.175 1.00 65.25 215 SER A N 1
ATOM 1663 C CA . SER A 1 215 ? 13.343 -0.181 -15.740 1.00 65.25 215 SER A CA 1
ATOM 1664 C C . SER A 1 215 ? 12.586 0.626 -16.817 1.00 65.25 215 SER A C 1
ATOM 1666 O O . SER A 1 215 ? 11.562 0.205 -17.365 1.00 65.25 215 SER A O 1
ATOM 1668 N N . PHE A 1 216 ? 13.100 1.812 -17.128 1.00 69.00 216 PHE A N 1
ATOM 1669 C CA . PHE A 1 216 ? 12.534 2.798 -18.035 1.00 69.00 216 PHE A CA 1
ATOM 1670 C C . PHE A 1 216 ? 12.733 2.458 -19.510 1.00 69.00 216 PHE A C 1
ATOM 1672 O O . PHE A 1 216 ? 11.825 2.676 -20.309 1.00 69.00 216 PHE A O 1
ATOM 1679 N N . ASP A 1 217 ? 13.878 1.870 -19.859 1.00 71.94 217 ASP A N 1
ATOM 1680 C CA . ASP A 1 217 ? 14.275 1.695 -21.261 1.00 71.94 217 ASP A CA 1
ATOM 1681 C C . ASP A 1 217 ? 13.551 0.532 -21.947 1.00 71.94 217 ASP A C 1
ATOM 1683 O O . ASP A 1 217 ? 13.349 0.552 -23.159 1.00 71.94 217 ASP A O 1
ATOM 1687 N N . ARG A 1 218 ? 13.156 -0.488 -21.177 1.00 76.75 218 ARG A N 1
ATOM 1688 C CA . ARG A 1 218 ? 12.385 -1.647 -21.650 1.00 76.75 218 ARG A CA 1
ATOM 1689 C C . ARG A 1 218 ? 11.677 -2.353 -20.500 1.00 76.75 218 ARG A C 1
ATOM 1691 O O . ARG A 1 218 ? 12.189 -2.381 -19.380 1.00 76.75 218 ARG A O 1
ATOM 1698 N N . MET A 1 219 ? 10.542 -2.975 -20.781 1.00 83.56 219 MET A N 1
ATOM 1699 C CA . MET A 1 219 ? 9.881 -3.895 -19.864 1.00 83.56 219 MET A CA 1
ATOM 1700 C C . MET A 1 219 ? 10.684 -5.195 -19.779 1.00 83.56 219 MET A C 1
ATOM 1702 O O . MET A 1 219 ? 11.076 -5.788 -20.786 1.00 83.56 219 MET A O 1
ATOM 1706 N N . PHE A 1 220 ? 10.940 -5.670 -18.560 1.00 83.69 220 PHE A N 1
ATOM 1707 C CA . PHE A 1 220 ? 11.475 -7.017 -18.389 1.00 83.69 220 PHE A CA 1
ATOM 1708 C C . PHE A 1 220 ? 10.387 -8.040 -18.734 1.00 83.69 220 PHE A C 1
ATOM 1710 O O . PHE A 1 220 ? 9.202 -7.822 -18.504 1.00 83.69 220 PHE A O 1
ATOM 1717 N N . THR A 1 221 ? 10.791 -9.202 -19.239 1.00 86.12 221 THR A N 1
ATOM 1718 C CA . THR A 1 221 ? 9.861 -10.304 -19.536 1.00 86.12 221 THR A CA 1
ATOM 1719 C C . THR A 1 221 ? 9.392 -11.038 -18.272 1.00 86.12 221 THR A C 1
ATOM 1721 O O . THR A 1 221 ? 8.503 -11.893 -18.322 1.00 86.12 221 THR A O 1
ATOM 1724 N N . GLY A 1 222 ? 9.964 -10.702 -17.114 1.00 89.75 222 GLY A N 1
ATOM 1725 C CA . GLY A 1 222 ? 9.523 -11.191 -15.821 1.00 89.75 222 GLY A CA 1
ATOM 1726 C C . GLY A 1 222 ? 10.393 -10.737 -14.654 1.00 89.75 222 GLY A C 1
ATOM 1727 O O . GLY A 1 222 ? 11.312 -9.937 -14.843 1.00 89.75 222 GLY A O 1
ATOM 1728 N N . PRO A 1 223 ? 10.096 -11.251 -13.449 1.00 92.31 223 PRO A N 1
ATOM 1729 C CA . PRO A 1 223 ? 10.770 -10.866 -12.226 1.00 92.31 223 PRO A CA 1
ATOM 1730 C C . PRO A 1 223 ? 12.279 -11.062 -12.319 1.00 92.31 223 PRO A C 1
ATOM 1732 O O . PRO A 1 223 ? 12.764 -12.067 -12.845 1.00 92.31 223 PRO A O 1
ATOM 1735 N N . VAL A 1 224 ? 13.014 -10.127 -11.735 1.00 92.25 224 VAL A N 1
ATOM 1736 C CA . VAL A 1 224 ? 14.470 -10.191 -11.622 1.00 92.25 224 VAL A CA 1
ATOM 1737 C C . VAL A 1 224 ? 14.879 -10.846 -10.300 1.00 92.25 224 VAL A C 1
ATOM 1739 O O . VAL A 1 224 ? 14.073 -11.004 -9.381 1.00 92.25 224 VAL A O 1
ATOM 1742 N N . ASN A 1 225 ? 16.141 -11.265 -10.189 1.00 93.62 225 ASN A N 1
ATOM 1743 C CA . ASN A 1 225 ? 16.684 -11.713 -8.905 1.00 93.62 225 ASN A CA 1
ATOM 1744 C C . ASN A 1 225 ? 16.944 -10.511 -7.973 1.00 93.62 225 ASN A C 1
ATOM 1746 O O . ASN A 1 225 ? 16.948 -9.362 -8.414 1.00 93.62 225 ASN A O 1
ATOM 1750 N N . LEU A 1 226 ? 17.167 -10.784 -6.684 1.00 94.56 226 LEU A N 1
ATOM 1751 C CA . LEU A 1 226 ? 17.331 -9.735 -5.676 1.00 94.56 226 LEU A CA 1
ATOM 1752 C C . LEU A 1 226 ? 18.544 -8.831 -5.942 1.00 94.56 226 LEU A C 1
ATOM 1754 O O . LEU A 1 226 ? 18.427 -7.625 -5.767 1.00 94.56 226 LEU A O 1
ATOM 1758 N N . ASP A 1 227 ? 19.673 -9.382 -6.391 1.00 96.06 227 ASP A N 1
ATOM 1759 C CA . ASP A 1 227 ? 20.881 -8.589 -6.658 1.00 96.06 227 ASP A CA 1
ATOM 1760 C C . ASP A 1 227 ? 20.636 -7.592 -7.798 1.00 96.06 227 ASP A C 1
ATOM 1762 O O . ASP A 1 227 ? 20.954 -6.413 -7.680 1.00 96.06 227 ASP A O 1
ATOM 1766 N N . THR A 1 228 ? 19.984 -8.043 -8.875 1.00 94.81 228 THR A N 1
ATOM 1767 C CA . THR A 1 228 ? 19.560 -7.175 -9.981 1.00 94.81 228 THR A CA 1
ATOM 1768 C C . THR A 1 228 ? 18.543 -6.133 -9.524 1.00 94.81 228 THR A C 1
ATOM 1770 O O . THR A 1 228 ? 18.639 -4.979 -9.923 1.00 94.81 228 THR A O 1
ATOM 1773 N N . ALA A 1 229 ? 17.578 -6.506 -8.681 1.00 95.25 229 ALA A N 1
ATOM 1774 C CA . ALA A 1 229 ? 16.612 -5.550 -8.156 1.00 95.25 229 ALA A CA 1
ATOM 1775 C C . ALA A 1 229 ? 17.286 -4.444 -7.330 1.00 95.25 229 ALA A C 1
ATOM 1777 O O . ALA A 1 229 ? 16.982 -3.270 -7.512 1.00 95.25 229 ALA A O 1
ATOM 1778 N N . LEU A 1 230 ? 18.225 -4.805 -6.450 1.00 96.06 230 LEU A N 1
ATOM 1779 C CA . LEU A 1 230 ? 18.955 -3.845 -5.621 1.00 96.06 230 LEU A CA 1
ATOM 1780 C C . LEU A 1 230 ? 19.841 -2.914 -6.461 1.00 96.06 230 LEU A C 1
ATOM 1782 O O . LEU A 1 230 ? 19.823 -1.711 -6.220 1.00 96.06 230 LEU A O 1
ATOM 1786 N N . ASP A 1 231 ? 20.525 -3.433 -7.484 1.00 95.75 231 ASP A N 1
ATOM 1787 C CA . ASP A 1 231 ? 21.279 -2.618 -8.450 1.00 95.75 231 ASP A CA 1
ATOM 1788 C C . ASP A 1 231 ? 20.371 -1.595 -9.158 1.00 95.75 231 ASP A C 1
ATOM 1790 O O . ASP A 1 231 ? 20.692 -0.411 -9.243 1.00 95.75 231 ASP A O 1
ATOM 1794 N N . LEU A 1 232 ? 19.176 -2.009 -9.588 1.00 94.88 232 LEU A N 1
ATOM 1795 C CA . LEU A 1 232 ? 18.197 -1.100 -10.189 1.00 94.88 232 LEU A CA 1
ATOM 1796 C C . LEU A 1 232 ? 17.682 -0.038 -9.201 1.00 94.88 232 LEU A C 1
ATOM 1798 O O . LEU A 1 232 ? 17.405 1.087 -9.615 1.00 94.88 232 LEU A O 1
ATOM 1802 N N . VAL A 1 233 ? 17.542 -0.368 -7.914 1.00 95.44 233 VAL A N 1
ATOM 1803 C CA . VAL A 1 233 ? 17.165 0.598 -6.865 1.00 95.44 233 VAL A CA 1
ATOM 1804 C C . VAL A 1 233 ? 18.271 1.635 -6.652 1.00 95.44 233 VAL A C 1
ATOM 1806 O O . VAL A 1 233 ? 17.969 2.822 -6.527 1.00 95.44 233 VAL A O 1
ATOM 1809 N N . GLU A 1 234 ? 19.541 1.219 -6.638 1.00 95.38 234 GLU A N 1
ATOM 1810 C CA . GLU A 1 234 ? 20.699 2.120 -6.490 1.00 95.38 234 GLU A CA 1
ATOM 1811 C C . GLU A 1 234 ? 20.809 3.136 -7.628 1.00 95.38 234 GLU A C 1
ATOM 1813 O O . GLU A 1 234 ? 21.255 4.264 -7.418 1.00 95.38 234 GLU A O 1
ATOM 1818 N N . LYS A 1 235 ? 20.346 2.757 -8.817 1.00 93.06 235 LYS A N 1
ATOM 1819 C CA . LYS A 1 235 ? 20.310 3.613 -10.007 1.00 93.06 235 LYS A CA 1
ATOM 1820 C C . LYS A 1 235 ? 19.058 4.489 -10.091 1.00 93.06 235 LYS A C 1
ATOM 1822 O O . LYS A 1 235 ? 18.861 5.190 -11.081 1.00 93.06 235 LYS A O 1
ATOM 1827 N N . GLY A 1 236 ? 18.192 4.430 -9.079 1.00 90.38 236 GLY A N 1
ATOM 1828 C CA . GLY A 1 236 ? 17.016 5.283 -8.957 1.00 90.38 236 GLY A CA 1
ATOM 1829 C C . GLY A 1 236 ? 17.370 6.775 -8.923 1.00 90.38 236 GLY A C 1
ATOM 1830 O O . GLY A 1 236 ? 18.484 7.137 -8.535 1.00 90.38 236 GLY A O 1
ATOM 1831 N N . PRO A 1 237 ? 16.426 7.665 -9.280 1.00 88.50 237 PRO A N 1
ATOM 1832 C CA . PRO A 1 237 ? 16.657 9.101 -9.189 1.00 88.50 237 PRO A CA 1
ATOM 1833 C C . PRO A 1 237 ? 17.005 9.509 -7.742 1.00 88.50 237 PRO A C 1
ATOM 1835 O O . PRO A 1 237 ? 16.261 9.164 -6.810 1.00 88.50 237 PRO A O 1
ATOM 1838 N N . PRO A 1 238 ? 18.138 10.203 -7.513 1.00 88.00 238 PRO A N 1
ATOM 1839 C CA . PRO A 1 238 ? 18.651 10.477 -6.170 1.00 88.00 238 PRO A CA 1
ATOM 1840 C C . PRO A 1 238 ? 17.700 11.325 -5.318 1.00 88.00 238 PRO A C 1
ATOM 1842 O O . PRO A 1 238 ? 17.711 11.214 -4.093 1.00 88.00 238 PRO A O 1
ATOM 1845 N N . GLU A 1 239 ? 16.847 12.137 -5.942 1.00 84.94 239 GLU A N 1
ATOM 1846 C CA . GLU A 1 239 ? 15.840 12.967 -5.283 1.00 84.94 239 GLU A CA 1
ATOM 1847 C C . GLU A 1 239 ? 14.793 12.165 -4.500 1.00 84.94 239 GLU A C 1
ATOM 1849 O O . GLU A 1 239 ? 14.206 12.700 -3.560 1.00 84.94 239 GLU A O 1
ATOM 1854 N N . PHE A 1 240 ? 14.570 10.890 -4.833 1.00 85.94 240 PHE A N 1
ATOM 1855 C CA . PHE A 1 240 ? 13.615 10.045 -4.115 1.00 85.94 240 PHE A CA 1
ATOM 1856 C C . PHE A 1 240 ? 14.249 9.233 -2.980 1.00 85.94 240 PHE A C 1
ATOM 1858 O O . PHE A 1 240 ? 13.526 8.681 -2.149 1.00 85.94 240 PHE A O 1
ATOM 1865 N N . GLU A 1 241 ? 15.584 9.168 -2.916 1.00 90.75 241 GLU A N 1
ATOM 1866 C CA . GLU A 1 241 ? 16.341 8.446 -1.884 1.00 90.75 241 GLU A CA 1
ATOM 1867 C C . GLU A 1 241 ? 15.866 6.985 -1.685 1.00 90.75 241 GLU A C 1
ATOM 1869 O O . GLU A 1 241 ? 15.783 6.491 -0.556 1.00 90.75 241 GLU A O 1
ATOM 1874 N N . TRP A 1 242 ? 15.529 6.270 -2.766 1.00 93.88 242 TRP A N 1
ATOM 1875 C CA . TRP A 1 242 ? 14.942 4.919 -2.698 1.00 93.88 242 TRP A CA 1
ATOM 1876 C C . TRP A 1 242 ? 15.825 3.873 -2.009 1.00 93.88 242 TRP A C 1
ATOM 1878 O O . TRP A 1 242 ? 15.301 2.939 -1.400 1.00 93.88 242 TRP A O 1
ATOM 1888 N N . THR A 1 243 ? 17.146 4.059 -2.006 1.00 95.25 243 THR A N 1
ATOM 1889 C CA . THR A 1 243 ? 18.094 3.211 -1.263 1.00 95.25 243 THR A CA 1
ATOM 1890 C C . THR A 1 243 ? 17.820 3.192 0.246 1.00 95.25 243 THR A C 1
ATOM 1892 O O . THR A 1 243 ? 18.122 2.208 0.916 1.00 95.25 243 THR A O 1
ATOM 1895 N N . THR A 1 244 ? 17.163 4.224 0.784 1.00 95.31 244 THR A N 1
ATOM 1896 C CA . THR A 1 244 ? 16.803 4.325 2.210 1.00 95.31 244 THR A CA 1
ATOM 1897 C C . THR A 1 244 ? 15.534 3.556 2.589 1.00 95.31 244 THR A C 1
ATOM 1899 O O . THR A 1 244 ? 15.238 3.406 3.775 1.00 95.31 244 THR A O 1
ATOM 1902 N N . ILE A 1 245 ? 14.751 3.061 1.620 1.00 96.19 245 ILE A N 1
ATOM 1903 C CA . ILE A 1 245 ? 13.427 2.473 1.888 1.00 96.19 245 ILE A CA 1
ATOM 1904 C C . ILE A 1 245 ? 13.515 1.222 2.764 1.00 96.19 245 ILE A C 1
ATOM 1906 O O . ILE A 1 245 ? 12.637 0.994 3.594 1.00 96.19 245 ILE A O 1
ATOM 1910 N N . ARG A 1 246 ? 14.587 0.431 2.649 1.00 95.69 246 ARG A N 1
ATOM 1911 C CA . ARG A 1 246 ? 14.791 -0.743 3.511 1.00 95.69 246 ARG A CA 1
ATOM 1912 C C . ARG A 1 246 ? 14.962 -0.356 4.985 1.00 95.69 246 ARG A C 1
ATOM 1914 O O . ARG A 1 246 ? 14.365 -0.990 5.858 1.00 95.69 246 ARG A O 1
ATOM 1921 N N . ASP A 1 247 ? 15.723 0.699 5.252 1.00 96.44 247 ASP A N 1
ATOM 1922 C CA . ASP A 1 247 ? 15.935 1.204 6.610 1.00 96.44 247 ASP A CA 1
ATOM 1923 C C . ASP A 1 247 ? 14.651 1.840 7.152 1.00 96.44 247 ASP A C 1
ATOM 1925 O O . ASP A 1 247 ? 14.233 1.546 8.272 1.00 96.44 247 ASP A O 1
ATOM 1929 N N . LYS A 1 248 ? 13.947 2.620 6.319 1.00 96.31 248 LYS A N 1
ATOM 1930 C CA . LYS A 1 248 ? 12.620 3.166 6.644 1.00 96.31 248 LYS A CA 1
ATOM 1931 C C . LYS A 1 248 ? 11.617 2.056 6.987 1.00 96.31 248 LYS A C 1
ATOM 1933 O O . LYS A 1 248 ? 10.943 2.140 8.007 1.00 96.31 248 LYS A O 1
ATOM 1938 N N . ASN A 1 249 ? 11.554 0.979 6.205 1.00 97.69 249 ASN A N 1
ATOM 1939 C CA . ASN A 1 249 ? 10.682 -0.162 6.498 1.00 97.69 249 ASN A CA 1
ATOM 1940 C C . ASN A 1 249 ? 11.020 -0.826 7.833 1.00 97.69 249 ASN A C 1
ATOM 1942 O O . ASN A 1 249 ? 10.109 -1.205 8.563 1.00 97.69 249 ASN A O 1
ATOM 1946 N N . THR A 1 250 ? 12.307 -0.939 8.169 1.00 97.62 250 THR A N 1
ATOM 1947 C CA . THR A 1 250 ? 12.739 -1.486 9.463 1.00 97.62 250 THR A CA 1
ATOM 1948 C C . THR A 1 250 ? 12.197 -0.632 10.609 1.00 97.62 250 THR A C 1
ATOM 1950 O O . THR A 1 250 ? 11.536 -1.156 11.502 1.00 97.62 250 THR A O 1
ATOM 1953 N N . LEU A 1 251 ? 12.359 0.692 10.527 1.00 97.38 251 LEU A N 1
ATOM 1954 C CA . LEU A 1 251 ? 11.839 1.627 11.530 1.00 97.38 251 LEU A CA 1
ATOM 1955 C C . LEU A 1 251 ? 10.305 1.614 11.617 1.00 97.38 251 LEU A C 1
ATOM 1957 O O . LEU A 1 251 ? 9.750 1.697 12.711 1.00 97.38 251 LEU A O 1
ATOM 1961 N N . LEU A 1 252 ? 9.611 1.487 10.482 1.00 96.94 252 LEU A N 1
ATOM 1962 C CA . LEU A 1 252 ? 8.154 1.344 10.429 1.00 96.94 252 LEU A CA 1
ATOM 1963 C C . LEU A 1 252 ? 7.686 0.064 11.122 1.00 96.94 252 LEU A C 1
ATOM 1965 O O . LEU A 1 252 ? 6.775 0.104 11.950 1.00 96.94 252 LEU A O 1
ATOM 1969 N N . GLU A 1 253 ? 8.304 -1.069 10.795 1.00 97.31 253 GLU A N 1
ATOM 1970 C CA . GLU A 1 253 ? 7.965 -2.359 11.388 1.00 97.31 253 GLU A CA 1
ATOM 1971 C C . GLU A 1 253 ? 8.213 -2.348 12.904 1.00 97.31 253 GLU A C 1
ATOM 1973 O O . GLU A 1 253 ? 7.307 -2.732 13.646 1.00 97.31 253 GLU A O 1
ATOM 1978 N N . GLU A 1 254 ? 9.366 -1.842 13.355 1.00 97.56 254 GLU A N 1
ATOM 1979 C CA . GLU A 1 254 ? 9.741 -1.726 14.772 1.00 97.56 254 GLU A CA 1
ATOM 1980 C C . GLU A 1 254 ? 8.804 -0.803 15.561 1.00 97.56 254 GLU A C 1
ATOM 1982 O O . GLU A 1 254 ? 8.346 -1.165 16.649 1.00 97.56 254 GLU A O 1
ATOM 1987 N N . ALA A 1 255 ? 8.476 0.371 15.013 1.00 96.94 255 ALA A N 1
ATOM 1988 C CA . ALA A 1 255 ? 7.582 1.331 15.655 1.00 96.94 255 ALA A CA 1
ATOM 1989 C C . ALA A 1 255 ? 6.193 0.733 15.910 1.00 96.94 255 ALA A C 1
ATOM 1991 O O . ALA A 1 255 ? 5.662 0.830 17.018 1.00 96.94 255 ALA A O 1
ATOM 1992 N N . PHE A 1 256 ? 5.606 0.077 14.907 1.00 97.06 256 PHE A N 1
ATOM 1993 C CA . PHE A 1 256 ? 4.293 -0.544 15.063 1.00 97.06 256 PHE A CA 1
ATOM 1994 C C . PHE A 1 256 ? 4.341 -1.834 15.892 1.00 97.06 256 PHE A C 1
ATOM 1996 O O . PHE A 1 256 ? 3.395 -2.097 16.639 1.00 97.06 256 PHE A O 1
ATOM 2003 N N . ASP A 1 257 ? 5.431 -2.606 15.843 1.00 96.75 257 ASP A N 1
ATOM 2004 C CA . ASP A 1 257 ? 5.619 -3.766 16.726 1.00 96.75 257 ASP A CA 1
ATOM 2005 C C . ASP A 1 257 ? 5.648 -3.360 18.203 1.00 96.75 257 ASP A C 1
ATOM 2007 O O . ASP A 1 257 ? 4.997 -4.008 19.025 1.00 96.75 257 ASP A O 1
ATOM 2011 N N . ALA A 1 258 ? 6.304 -2.244 18.540 1.00 96.94 258 ALA A N 1
ATOM 2012 C CA . ALA A 1 258 ? 6.364 -1.734 19.910 1.00 96.94 258 ALA A CA 1
ATOM 2013 C C . ALA A 1 258 ? 4.976 -1.406 20.499 1.00 96.94 258 ALA A C 1
ATOM 2015 O O . ALA A 1 258 ? 4.758 -1.521 21.708 1.00 96.94 258 ALA A O 1
ATOM 2016 N N . THR A 1 259 ? 4.007 -1.037 19.657 1.00 94.06 259 THR A N 1
ATOM 2017 C CA . THR A 1 259 ? 2.645 -0.677 20.096 1.00 94.06 259 THR A CA 1
ATOM 2018 C C . THR A 1 259 ? 1.696 -1.870 20.252 1.00 94.06 259 THR A C 1
ATOM 2020 O O . THR A 1 259 ? 0.687 -1.757 20.959 1.00 94.06 259 THR A O 1
ATOM 2023 N N . HIS A 1 260 ? 2.078 -3.031 19.704 1.00 87.94 260 HIS A N 1
ATOM 2024 C CA . HIS A 1 260 ? 1.315 -4.283 19.663 1.00 87.94 260 HIS A CA 1
ATOM 2025 C C . HIS A 1 260 ? -0.034 -4.177 18.921 1.00 87.94 260 HIS A C 1
ATOM 2027 O O . HIS A 1 260 ? -0.705 -3.150 18.914 1.00 87.94 260 HIS A O 1
ATOM 2033 N N . GLY A 1 261 ? -0.492 -5.286 18.331 1.00 82.38 261 GLY A N 1
ATOM 2034 C CA . GLY A 1 261 ? -1.817 -5.361 17.692 1.00 82.38 261 GLY A CA 1
ATOM 2035 C C . GLY A 1 261 ? -1.852 -4.973 16.211 1.00 82.38 261 GLY A C 1
ATOM 2036 O O . GLY A 1 261 ? -2.921 -4.985 15.606 1.00 82.38 261 GLY A O 1
ATOM 2037 N N . ARG A 1 262 ? -0.692 -4.698 15.600 1.00 92.44 262 ARG A N 1
ATOM 2038 C CA . ARG A 1 262 ? -0.571 -4.568 14.143 1.00 92.44 262 ARG A CA 1
ATOM 2039 C C . ARG A 1 262 ? -0.462 -5.928 13.451 1.00 92.44 262 ARG A C 1
ATOM 2041 O O . ARG A 1 262 ? 0.091 -6.880 14.001 1.00 92.44 262 ARG A O 1
ATOM 2048 N N . THR A 1 263 ? -0.901 -5.994 12.201 1.00 96.56 263 THR A N 1
ATOM 2049 C CA . THR A 1 263 ? -0.579 -7.082 11.263 1.00 96.56 263 THR A CA 1
ATOM 2050 C C . THR A 1 263 ? 0.246 -6.513 10.118 1.00 96.56 263 THR A C 1
ATOM 2052 O O . THR A 1 263 ? -0.130 -5.493 9.552 1.00 96.56 263 THR A O 1
ATOM 2055 N N . LEU A 1 264 ? 1.380 -7.135 9.792 1.00 96.81 264 LEU A N 1
ATOM 2056 C CA . LEU A 1 264 ? 2.209 -6.706 8.665 1.00 96.81 264 LEU A CA 1
ATOM 2057 C C . LEU A 1 264 ? 1.641 -7.261 7.356 1.00 96.81 264 LEU A C 1
ATOM 2059 O O . LEU A 1 264 ? 1.389 -8.460 7.248 1.00 96.81 264 LEU A O 1
ATOM 2063 N N . LEU A 1 265 ? 1.516 -6.395 6.358 1.00 97.62 265 LEU A N 1
ATOM 2064 C CA . LEU A 1 265 ? 1.377 -6.751 4.954 1.00 97.62 265 LEU A CA 1
ATOM 2065 C C . LEU A 1 265 ? 2.725 -6.478 4.277 1.00 97.62 265 LEU A C 1
ATOM 2067 O O . LEU A 1 265 ? 3.112 -5.325 4.087 1.00 97.62 265 LEU A O 1
ATOM 2071 N N . ASP A 1 266 ? 3.457 -7.544 3.953 1.00 96.06 266 ASP A N 1
ATOM 2072 C CA . ASP A 1 266 ? 4.773 -7.446 3.314 1.00 96.06 266 ASP A CA 1
ATOM 2073 C C . ASP A 1 266 ? 4.625 -7.226 1.803 1.00 96.06 266 ASP A C 1
ATOM 2075 O O . ASP A 1 266 ? 4.527 -8.170 1.020 1.00 96.06 266 ASP A O 1
ATOM 2079 N N . ALA A 1 267 ? 4.576 -5.959 1.404 1.00 96.69 267 ALA A N 1
ATOM 2080 C CA . ALA A 1 267 ? 4.597 -5.546 0.010 1.00 96.69 267 ALA A CA 1
ATOM 2081 C C . ALA A 1 267 ? 6.026 -5.534 -0.559 1.00 96.69 267 ALA A C 1
ATOM 2083 O O . ALA A 1 267 ? 6.206 -5.813 -1.743 1.00 96.69 267 ALA A O 1
ATOM 2084 N N . TYR A 1 268 ? 7.041 -5.244 0.260 1.00 96.88 268 TYR A N 1
ATOM 2085 C CA . TYR A 1 268 ? 8.431 -5.067 -0.167 1.00 96.88 268 TYR A CA 1
ATOM 2086 C C . TYR A 1 268 ? 9.027 -6.343 -0.766 1.00 96.88 268 TYR A C 1
ATOM 2088 O O . TYR A 1 268 ? 9.443 -6.333 -1.924 1.00 96.88 268 TYR A O 1
ATOM 2096 N N . SER A 1 269 ? 9.054 -7.443 -0.005 1.00 94.25 269 SER A N 1
ATOM 2097 C CA . SER A 1 269 ? 9.816 -8.647 -0.374 1.00 94.25 269 SER A CA 1
ATOM 2098 C C . SER A 1 269 ? 9.431 -9.249 -1.735 1.00 94.25 269 SER A C 1
ATOM 2100 O O . SER A 1 269 ? 10.331 -9.542 -2.523 1.00 94.25 269 SER A O 1
ATOM 2102 N N . PRO A 1 270 ? 8.137 -9.446 -2.063 1.00 92.69 270 PRO A N 1
ATOM 2103 C CA . PRO A 1 270 ? 7.755 -9.977 -3.370 1.00 92.69 270 PRO A CA 1
ATOM 2104 C C . PRO A 1 270 ? 7.838 -8.937 -4.493 1.00 92.69 270 PRO A C 1
ATOM 2106 O O . PRO A 1 270 ? 8.067 -9.313 -5.642 1.00 92.69 270 PRO A O 1
ATOM 2109 N N . THR A 1 271 ? 7.639 -7.650 -4.189 1.00 95.62 271 THR A N 1
ATOM 2110 C CA . THR A 1 271 ? 7.455 -6.608 -5.216 1.00 95.62 271 THR A CA 1
ATOM 2111 C C . THR A 1 271 ? 8.761 -5.967 -5.654 1.00 95.62 271 THR A C 1
ATOM 2113 O O . THR A 1 271 ? 8.864 -5.547 -6.799 1.00 95.62 271 THR A O 1
ATOM 2116 N N . ILE A 1 272 ? 9.797 -5.959 -4.811 1.00 95.56 272 ILE A N 1
ATOM 2117 C CA . ILE A 1 272 ? 11.124 -5.487 -5.231 1.00 95.56 272 ILE A CA 1
ATOM 2118 C C . ILE A 1 272 ? 11.682 -6.318 -6.397 1.00 95.56 272 ILE A C 1
ATOM 2120 O O . ILE A 1 272 ? 12.441 -5.830 -7.211 1.00 95.56 272 ILE A O 1
ATOM 2124 N N . LEU A 1 273 ? 11.249 -7.568 -6.562 1.00 95.00 273 LEU A N 1
ATOM 2125 C CA . LEU A 1 273 ? 11.658 -8.402 -7.694 1.00 95.00 273 LEU A CA 1
ATOM 2126 C C . LEU A 1 273 ? 10.946 -8.027 -9.005 1.00 95.00 273 LEU A C 1
ATOM 2128 O O . LEU A 1 273 ? 11.198 -8.651 -10.033 1.00 95.00 273 LEU A O 1
ATOM 2132 N N . ARG A 1 274 ? 10.016 -7.064 -8.977 1.00 93.50 274 ARG A N 1
ATOM 2133 C CA . ARG A 1 274 ? 9.016 -6.829 -10.027 1.00 93.50 274 ARG A CA 1
ATOM 2134 C C . ARG A 1 274 ? 9.295 -5.604 -10.893 1.00 93.50 274 ARG A C 1
ATOM 2136 O O . ARG A 1 274 ? 8.374 -4.888 -11.283 1.00 93.50 274 ARG A O 1
ATOM 2143 N N . ALA A 1 275 ? 10.563 -5.405 -11.247 1.00 92.44 275 ALA A N 1
ATOM 2144 C CA . ALA A 1 275 ? 10.981 -4.393 -12.221 1.00 92.44 275 ALA A CA 1
ATOM 2145 C C . ALA A 1 275 ? 10.325 -4.571 -13.614 1.00 92.44 275 ALA A C 1
ATOM 2147 O O . ALA A 1 275 ? 10.365 -3.660 -14.436 1.00 92.44 275 ALA A O 1
ATOM 2148 N N . ASP A 1 276 ? 9.695 -5.723 -13.880 1.00 89.75 276 ASP A N 1
ATOM 2149 C CA . ASP A 1 276 ? 9.002 -6.073 -15.127 1.00 89.75 276 ASP A CA 1
ATOM 2150 C C . ASP A 1 276 ? 7.705 -5.314 -15.397 1.00 89.75 276 ASP A C 1
ATOM 2152 O O . ASP A 1 276 ? 7.208 -5.338 -16.520 1.00 89.75 276 ASP A O 1
ATOM 2156 N N . SER A 1 277 ? 7.127 -4.665 -14.389 1.00 89.88 277 SER A N 1
ATOM 2157 C CA . SER A 1 277 ? 5.720 -4.273 -14.448 1.00 89.88 277 SER A CA 1
ATOM 2158 C C . SER A 1 277 ? 5.480 -2.804 -14.105 1.00 89.88 277 SER A C 1
ATOM 2160 O O . SER A 1 277 ? 4.428 -2.492 -13.553 1.00 89.88 277 SER A O 1
ATOM 2162 N N . HIS A 1 278 ? 6.417 -1.902 -14.408 1.00 92.00 278 HIS A N 1
ATOM 2163 C CA . HIS A 1 278 ? 6.236 -0.461 -14.189 1.00 92.00 278 HIS A CA 1
ATOM 2164 C C . HIS A 1 278 ? 5.332 0.202 -15.235 1.00 92.00 278 HIS A C 1
ATOM 2166 O O . HIS A 1 278 ? 5.397 -0.104 -16.427 1.00 92.00 278 HIS A O 1
ATOM 2172 N N . ALA A 1 279 ? 4.488 1.132 -14.778 1.00 87.44 279 ALA A N 1
ATOM 2173 C CA . ALA A 1 279 ? 3.388 1.694 -15.565 1.00 87.44 279 ALA A CA 1
ATOM 2174 C C . ALA A 1 279 ? 3.825 2.581 -16.744 1.00 87.44 279 ALA A C 1
ATOM 2176 O O . ALA A 1 279 ? 3.056 2.774 -17.688 1.00 87.44 279 ALA A O 1
ATOM 2177 N N . SER A 1 280 ? 5.028 3.157 -16.689 1.00 84.06 280 SER A N 1
ATOM 2178 C CA . SER A 1 280 ? 5.526 4.109 -17.686 1.00 84.06 280 SER A CA 1
ATOM 2179 C C . SER A 1 280 ? 7.041 4.003 -17.855 1.00 84.06 280 SER A C 1
ATOM 2181 O O . SER A 1 280 ? 7.753 3.581 -16.949 1.00 84.06 280 SER A O 1
ATOM 2183 N N . ALA A 1 281 ? 7.542 4.450 -19.006 1.00 80.00 281 ALA A N 1
ATOM 2184 C CA . ALA A 1 281 ? 8.971 4.611 -19.276 1.00 80.00 281 ALA A CA 1
ATOM 2185 C C . ALA A 1 281 ? 9.609 5.784 -18.505 1.00 80.00 281 ALA A C 1
ATOM 2187 O O . ALA A 1 281 ? 10.807 5.997 -18.590 1.00 80.00 281 ALA A O 1
ATOM 2188 N N . THR A 1 282 ? 8.830 6.561 -17.752 1.00 84.50 282 THR A N 1
ATOM 2189 C CA . THR A 1 282 ? 9.334 7.667 -16.914 1.00 84.50 282 THR A CA 1
ATOM 2190 C C . THR A 1 282 ? 8.930 7.532 -15.449 1.00 84.50 282 THR A C 1
ATOM 2192 O O . THR A 1 282 ? 9.233 8.410 -14.648 1.00 84.50 282 THR A O 1
ATOM 2195 N N . ASP A 1 283 ? 8.202 6.469 -15.100 1.00 87.69 283 ASP A N 1
ATOM 2196 C CA . ASP A 1 283 ? 7.728 6.209 -13.743 1.00 87.69 283 ASP A CA 1
ATOM 2197 C C . ASP A 1 283 ? 8.144 4.805 -13.309 1.00 87.69 283 ASP A C 1
ATOM 2199 O O . ASP A 1 283 ? 7.578 3.808 -13.752 1.00 87.69 283 ASP A O 1
ATOM 2203 N N . GLY A 1 284 ? 9.175 4.756 -12.471 1.00 91.25 284 GLY A N 1
ATOM 2204 C CA . GLY A 1 284 ? 9.812 3.527 -12.018 1.00 91.25 284 GLY A CA 1
ATOM 2205 C C . GLY A 1 284 ? 9.305 3.133 -10.646 1.00 91.25 284 GLY A C 1
ATOM 2206 O O . GLY A 1 284 ? 9.900 2.269 -10.020 1.00 91.25 284 GLY A O 1
ATOM 2207 N N . LEU A 1 2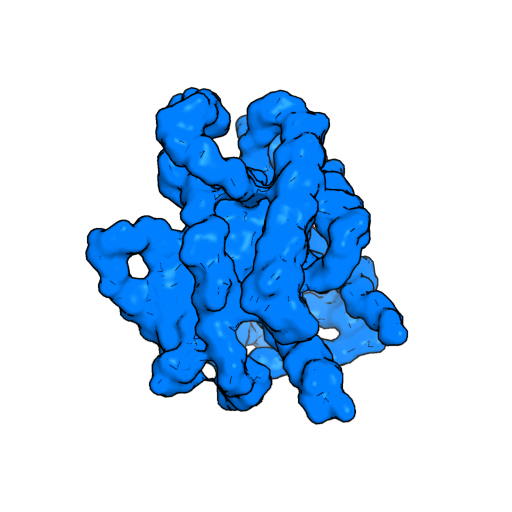85 ? 8.260 3.802 -10.149 1.00 93.50 285 LEU A N 1
ATOM 2208 C CA . LEU A 1 285 ? 7.678 3.578 -8.836 1.00 93.50 285 LEU A CA 1
ATOM 2209 C C . LEU A 1 285 ? 6.320 2.891 -8.958 1.00 93.50 285 LEU A C 1
ATOM 2211 O O . LEU A 1 285 ? 6.090 1.893 -8.282 1.00 93.50 285 LEU A O 1
ATOM 2215 N N . HIS A 1 286 ? 5.446 3.406 -9.823 1.00 94.12 286 HIS A N 1
ATOM 2216 C CA . HIS A 1 286 ? 4.090 2.892 -10.008 1.00 94.12 286 HIS A CA 1
ATOM 2217 C C . HIS A 1 286 ? 4.051 1.710 -10.976 1.00 94.12 286 HIS A C 1
ATOM 2219 O O . HIS A 1 286 ? 4.923 1.550 -11.840 1.00 94.12 286 HIS A O 1
ATOM 2225 N N . TYR A 1 287 ? 3.024 0.873 -10.848 1.00 93.06 287 TYR A N 1
ATOM 2226 C CA . TYR A 1 287 ? 2.952 -0.413 -11.530 1.00 93.06 287 TYR A CA 1
ATOM 2227 C C . TYR A 1 287 ? 1.773 -0.503 -12.509 1.00 93.06 287 TYR A C 1
ATOM 2229 O O . TYR A 1 287 ? 0.731 0.143 -12.397 1.00 93.06 287 TYR A O 1
ATOM 2237 N N . CYS A 1 288 ? 1.927 -1.351 -13.517 1.00 90.94 288 CYS A N 1
ATOM 2238 C CA . CYS A 1 288 ? 0.819 -1.820 -14.329 1.00 90.94 288 CYS A CA 1
ATOM 2239 C C . CYS A 1 288 ? -0.229 -2.502 -13.443 1.00 90.94 288 CYS A C 1
ATOM 2241 O O . CYS A 1 288 ? 0.112 -3.246 -12.525 1.00 90.94 288 CYS A O 1
ATOM 2243 N N . LEU A 1 289 ? -1.501 -2.248 -13.743 1.00 89.56 289 LEU A N 1
ATOM 2244 C CA . LEU A 1 289 ? -2.665 -2.820 -13.078 1.00 89.56 289 LEU A CA 1
ATOM 2245 C C . LEU A 1 289 ? -3.558 -3.438 -14.168 1.00 89.56 289 LEU A C 1
ATOM 2247 O O . LEU A 1 289 ? -4.179 -2.675 -14.916 1.00 89.56 289 LEU A O 1
ATOM 2251 N N . PRO A 1 290 ? -3.644 -4.774 -14.299 1.00 87.06 290 PRO A N 1
ATOM 2252 C CA . PRO A 1 290 ? -3.169 -5.782 -13.348 1.00 87.06 290 PRO A CA 1
ATOM 2253 C C . PRO A 1 290 ? -1.642 -5.905 -13.316 1.00 87.06 290 PRO A C 1
ATOM 2255 O O . PRO A 1 290 ? -0.972 -5.698 -14.330 1.00 87.06 290 PRO A O 1
ATOM 2258 N N . GLY A 1 291 ? -1.104 -6.278 -12.157 1.00 89.38 291 GLY A N 1
ATOM 2259 C CA . GLY A 1 291 ? 0.337 -6.435 -11.966 1.00 89.38 291 GLY A CA 1
ATOM 2260 C C . GLY A 1 291 ? 0.707 -6.835 -10.537 1.00 89.38 291 GLY A C 1
ATOM 2261 O O 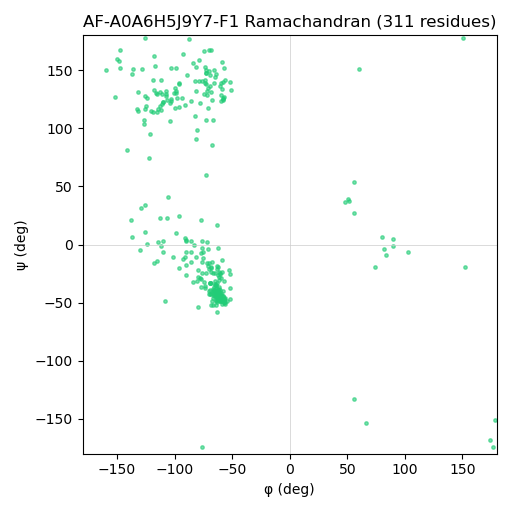. GLY A 1 291 ? -0.063 -7.529 -9.876 1.00 89.38 291 GLY A O 1
ATOM 2262 N N . PRO A 1 292 ? 1.892 -6.465 -10.025 1.00 92.12 292 PRO A N 1
ATOM 2263 C CA . PRO A 1 292 ? 2.358 -6.933 -8.720 1.00 92.12 292 PRO A CA 1
ATOM 2264 C C . PRO A 1 292 ? 1.508 -6.450 -7.538 1.00 92.12 292 PRO A C 1
ATOM 2266 O O . PRO A 1 292 ? 1.467 -7.127 -6.512 1.00 92.12 292 PRO A O 1
ATOM 2269 N N . ILE A 1 293 ? 0.789 -5.333 -7.680 1.00 93.75 293 ILE A N 1
ATOM 2270 C CA . ILE A 1 293 ? -0.098 -4.800 -6.634 1.00 93.75 293 ILE A CA 1
ATOM 2271 C C . ILE A 1 293 ? -1.304 -5.716 -6.376 1.00 93.75 293 ILE A C 1
ATOM 2273 O O . ILE A 1 293 ? -1.803 -5.768 -5.249 1.00 93.75 293 ILE A O 1
ATOM 2277 N N . ASP A 1 294 ? -1.710 -6.532 -7.353 1.00 91.75 294 ASP A N 1
ATOM 2278 C CA . ASP A 1 294 ? -2.721 -7.584 -7.185 1.00 91.75 294 ASP A CA 1
ATOM 2279 C C . ASP A 1 294 ? -2.371 -8.494 -5.998 1.00 91.75 294 ASP A C 1
ATOM 2281 O O . ASP A 1 294 ? -3.242 -8.891 -5.219 1.00 91.75 294 ASP A O 1
ATOM 2285 N N . HIS A 1 295 ? -1.079 -8.775 -5.797 1.00 91.31 295 HIS A N 1
ATOM 2286 C CA . HIS A 1 295 ? -0.619 -9.581 -4.675 1.00 91.31 295 HIS A CA 1
ATOM 2287 C C . HIS A 1 295 ? -0.876 -8.908 -3.318 1.00 91.31 295 HIS A C 1
ATOM 2289 O O . HIS A 1 295 ? -1.223 -9.591 -2.354 1.00 91.31 295 HIS A O 1
ATOM 2295 N N . TRP A 1 296 ? -0.780 -7.581 -3.225 1.00 95.50 296 TRP A N 1
ATOM 2296 C CA . TRP A 1 296 ? -1.057 -6.861 -1.979 1.00 95.50 296 TRP A CA 1
ATOM 2297 C C . TRP A 1 296 ? -2.529 -6.992 -1.596 1.00 95.50 296 TRP A C 1
ATOM 2299 O O . TRP A 1 296 ? -2.854 -7.191 -0.426 1.00 95.50 296 TRP A O 1
ATOM 2309 N N . VAL A 1 297 ? -3.425 -6.947 -2.585 1.00 95.31 297 VAL A N 1
ATOM 2310 C CA . VAL A 1 297 ? -4.862 -7.168 -2.383 1.00 95.31 297 VAL A CA 1
ATOM 2311 C C . VAL A 1 297 ? -5.147 -8.609 -1.954 1.00 95.31 297 VAL A C 1
ATOM 2313 O O . VAL A 1 297 ? -5.942 -8.821 -1.037 1.00 95.31 297 VAL A O 1
ATOM 2316 N N . VAL A 1 298 ? -4.455 -9.597 -2.534 1.00 93.94 298 VAL A N 1
ATOM 2317 C CA . VAL A 1 298 ? -4.535 -11.003 -2.093 1.00 93.94 298 VAL A CA 1
ATOM 2318 C C . VAL A 1 298 ? -4.076 -11.152 -0.638 1.00 93.94 298 VAL A C 1
ATOM 2320 O O . VAL A 1 298 ? -4.752 -11.821 0.147 1.00 93.94 298 VAL A O 1
ATOM 2323 N N . LEU A 1 299 ? -2.963 -10.525 -0.244 1.00 95.69 299 LEU A N 1
ATOM 2324 C CA . LEU A 1 299 ? -2.486 -10.554 1.143 1.00 95.69 299 LEU A CA 1
ATOM 2325 C C . LEU A 1 299 ? -3.486 -9.903 2.098 1.00 95.69 299 LEU A C 1
ATOM 2327 O O . LEU A 1 299 ? -3.834 -10.504 3.112 1.00 95.69 299 LEU A O 1
ATOM 2331 N N . LEU A 1 300 ? -3.984 -8.711 1.763 1.00 96.94 300 LEU A N 1
ATOM 2332 C CA . LEU A 1 300 ? -4.992 -8.017 2.561 1.00 96.94 300 LEU A CA 1
ATOM 2333 C C . LEU A 1 300 ? -6.241 -8.881 2.745 1.00 96.94 300 LEU A C 1
ATOM 2335 O O . LEU A 1 300 ? -6.719 -9.032 3.864 1.00 96.94 300 LEU A O 1
ATOM 2339 N N . TYR A 1 301 ? -6.741 -9.487 1.670 1.00 96.00 301 TYR A N 1
ATOM 2340 C CA . TYR A 1 301 ? -7.884 -10.388 1.736 1.00 96.00 301 TYR A CA 1
ATOM 2341 C C . TYR A 1 301 ? -7.653 -11.537 2.722 1.00 96.00 301 TYR A C 1
ATOM 2343 O O . TYR A 1 301 ? -8.483 -11.767 3.599 1.00 96.00 301 T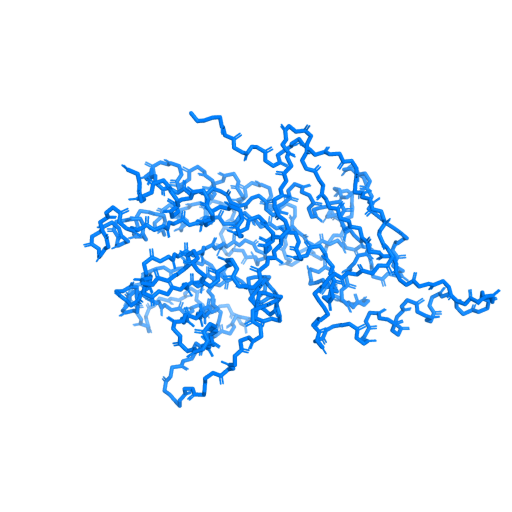YR A O 1
ATOM 2351 N N . ASN A 1 302 ? -6.508 -12.217 2.633 1.00 95.38 302 ASN A N 1
ATOM 2352 C CA . ASN A 1 302 ? -6.182 -13.332 3.524 1.00 95.38 302 ASN A CA 1
ATOM 2353 C C . ASN A 1 302 ? -5.996 -12.882 4.985 1.00 95.38 302 ASN A C 1
ATOM 2355 O O . ASN A 1 302 ? -6.454 -13.575 5.891 1.00 95.38 302 ASN A O 1
ATOM 2359 N N . ILE A 1 303 ? -5.413 -11.701 5.223 1.00 95.75 303 ILE A N 1
ATOM 2360 C CA . ILE A 1 303 ? -5.332 -11.093 6.561 1.00 95.75 303 ILE A CA 1
ATOM 2361 C C . ILE A 1 303 ? -6.738 -10.872 7.136 1.00 95.75 303 ILE A C 1
ATOM 2363 O O . ILE A 1 303 ? -7.001 -11.232 8.283 1.00 95.75 303 ILE A O 1
ATOM 2367 N N . LEU A 1 304 ? -7.659 -10.310 6.348 1.00 95.81 304 LEU A N 1
ATOM 2368 C CA . LEU A 1 304 ? -9.033 -10.053 6.788 1.00 95.81 304 LEU A CA 1
ATOM 2369 C C . LEU A 1 304 ? -9.802 -11.356 7.038 1.00 95.81 304 LEU A C 1
ATOM 2371 O O . LEU A 1 304 ? -10.510 -11.455 8.040 1.00 95.81 304 LEU A O 1
ATOM 2375 N N . LEU A 1 305 ? -9.616 -12.374 6.189 1.00 93.88 305 LEU A N 1
ATOM 2376 C CA . LEU A 1 305 ? -10.157 -13.715 6.418 1.00 93.88 305 LEU A CA 1
ATOM 2377 C C . LEU A 1 305 ? -9.697 -14.285 7.760 1.00 93.88 305 LEU A C 1
ATOM 2379 O O . LEU A 1 305 ? -10.509 -14.841 8.493 1.00 93.88 305 LEU A O 1
ATOM 2383 N N . GLU A 1 306 ? -8.411 -14.182 8.086 1.00 92.62 306 GLU A N 1
ATOM 2384 C CA . GLU A 1 306 ? -7.873 -14.723 9.333 1.00 92.62 306 GLU A CA 1
ATOM 2385 C C . GLU A 1 306 ? -8.404 -13.963 10.554 1.00 92.62 306 GLU A C 1
ATOM 2387 O O . GLU A 1 306 ? -8.878 -14.582 11.511 1.00 92.62 306 GLU A O 1
ATOM 2392 N N . LYS A 1 307 ? -8.353 -12.628 10.518 1.00 89.50 307 LYS A N 1
ATOM 2393 C CA . LYS A 1 307 ? -8.730 -11.778 11.653 1.00 89.50 307 LYS A CA 1
ATOM 2394 C C . LYS A 1 307 ? -10.214 -11.860 11.965 1.00 89.50 307 LYS A C 1
ATOM 2396 O O . LYS A 1 307 ? -10.575 -12.217 13.079 1.00 89.50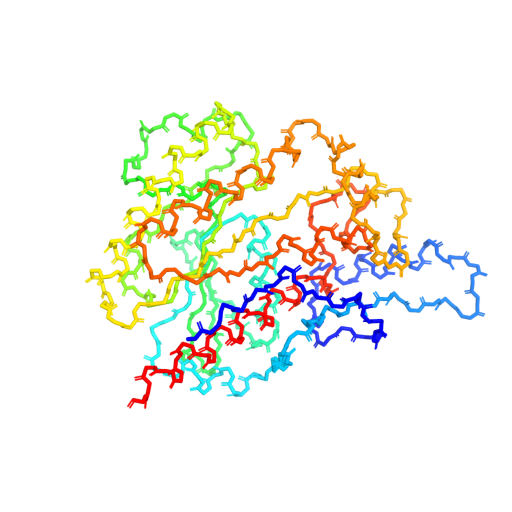 307 LYS A O 1
ATOM 2401 N N . VAL A 1 308 ? -11.072 -11.654 10.970 1.00 85.06 308 VAL A N 1
ATOM 2402 C CA . VAL A 1 308 ? -12.518 -11.632 11.216 1.00 85.06 308 VAL A CA 1
ATOM 2403 C C . VAL A 1 308 ? -13.057 -13.022 11.569 1.00 85.06 308 VAL A C 1
ATOM 2405 O O . VAL A 1 308 ? -13.969 -13.147 12.382 1.00 85.06 308 VAL A O 1
ATOM 2408 N N . ASN A 1 309 ? -12.492 -14.101 11.018 1.00 82.69 309 ASN A N 1
ATOM 2409 C CA . ASN A 1 309 ? -12.900 -15.449 11.428 1.00 82.69 309 ASN A CA 1
ATOM 2410 C C . ASN A 1 309 ? -12.398 -15.826 12.828 1.00 82.69 309 ASN A C 1
ATOM 2412 O O . ASN A 1 309 ? -12.994 -16.702 13.454 1.00 82.69 309 ASN A O 1
ATOM 2416 N N . SER A 1 310 ? -11.312 -15.215 13.306 1.00 75.62 310 SER A N 1
ATOM 2417 C CA . SER A 1 310 ? -10.833 -15.417 14.677 1.00 75.62 310 SER A CA 1
ATOM 2418 C C . SER A 1 310 ? -11.729 -14.710 15.693 1.00 75.62 310 SER A C 1
ATOM 2420 O O . SER A 1 310 ? -11.985 -15.287 16.741 1.00 75.62 310 SER A O 1
ATOM 2422 N N . ASP A 1 311 ? -12.268 -13.536 15.354 1.00 64.12 311 ASP A N 1
ATOM 2423 C CA . ASP A 1 311 ? -13.188 -12.776 16.219 1.00 64.12 311 ASP A CA 1
ATOM 2424 C C . ASP A 1 311 ? -14.577 -13.435 16.361 1.00 64.12 311 ASP A C 1
ATOM 2426 O O . ASP A 1 311 ? -15.309 -13.160 17.308 1.00 64.12 311 ASP A O 1
ATOM 2430 N N . ASN A 1 312 ? -14.955 -14.305 15.417 1.00 58.25 312 ASN A N 1
ATOM 2431 C CA . ASN A 1 312 ? -16.236 -15.026 15.413 1.00 58.25 312 ASN A CA 1
ATOM 2432 C C . ASN A 1 312 ? -16.196 -16.386 16.147 1.00 58.25 312 ASN A C 1
ATOM 2434 O O . ASN A 1 312 ? -17.178 -17.132 16.088 1.00 58.25 312 ASN A O 1
ATOM 2438 N N . LYS A 1 313 ? -15.072 -16.745 16.778 1.00 48.00 313 LYS A N 1
ATOM 2439 C CA . LYS A 1 313 ? -14.897 -17.986 17.553 1.00 48.00 313 LYS A CA 1
ATOM 2440 C C . LYS A 1 313 ? -14.849 -17.707 19.046 1.00 48.00 313 LYS A C 1
ATOM 2442 O O . LYS A 1 313 ? -15.424 -18.537 19.783 1.00 48.00 313 LYS A O 1
#

pLDDT: mean 84.44, std 15.65, range [24.62, 98.44]

Nearest PDB structures (foldseek):
  3lrp-assembly1_A  TM=5.181E-01  e=2.058E-03  Plasmodium falciparum
  1z6y-assembly2_B  TM=5.728E-01  e=5.912E-03  Homo sapiens
  6pta-assembly2_B  TM=5.506E-01  e=3.922E-03  Candida albicans SC5314
  4ile-assembly1_A  TM=4.825E-01  e=1.343E-02  Homo sapiens
  3r4q-assembly2_D  TM=4.308E-01  e=2.202E+00  Agrobacterium fabrum str. C58

Secondary structure (DSSP, 8-state):
-----TTSEEEEEE-SS-S---TTTHHHHHHHHHHHTTT-SSPPPPP-EEEEESS-PPPPP-HHHHHHHHTT---EEEEE-HHHHHHHHHHHHHTTPEEE--SS--SEEEEEGGGTEEEEEEEBTT------TT--GGG-STT--GGGB---HHHHTT-SEEEE---SS--TTHHHHHHHHHHHHHHHHHHHHHHHHGGG-EEEEE------TTTTSS--SSPPPHHHHHHHHHTS-GGG-GGGHHHHHHHHHHHHHHH--EEEE--HHHHTT-GGGEEETTEEEEE-SSSTHHHHHHHHHHHHHHHHHHHT-

Mean predicted aligned error: 7.09 Å

Radius of gyration: 19.09 Å; Cα contacts (8 Å, |Δi|>4): 573; chains: 1; bounding box: 46×48×58 Å